Protein AF-0000000066754490 (afdb_homodimer)

Structure (mmCIF, N/CA/C/O backbone):
data_AF-0000000066754490-model_v1
#
loop_
_entity.id
_entity.type
_entity.pdbx_description
1 polymer 'Trafficking protein particle complex subunit 2'
#
loop_
_atom_site.group_PDB
_atom_site.id
_atom_site.type_symbol
_atom_site.label_atom_id
_atom_site.label_alt_id
_atom_site.label_comp_id
_atom_site.label_asym_id
_atom_site.label_entity_id
_atom_site.label_seq_id
_atom_site.pdbx_PDB_ins_code
_atom_site.Cartn_x
_atom_site.Cartn_y
_atom_site.Cartn_z
_atom_site.occupancy
_atom_site.B_iso_or_equiv
_atom_site.auth_seq_id
_atom_site.auth_comp_id
_atom_site.auth_asym_id
_atom_site.auth_atom_id
_atom_site.pdbx_PDB_model_num
ATOM 1 N N . MET A 1 1 ? -21.031 -17.109 -6.945 1 45.66 1 MET A N 1
ATOM 2 C CA . MET A 1 1 ? -20.422 -17.203 -5.625 1 45.66 1 MET A CA 1
ATOM 3 C C . MET A 1 1 ? -19.609 -15.953 -5.32 1 45.66 1 MET A C 1
ATOM 5 O O . MET A 1 1 ? -19.141 -15.266 -6.238 1 45.66 1 MET A O 1
ATOM 9 N N . ALA A 1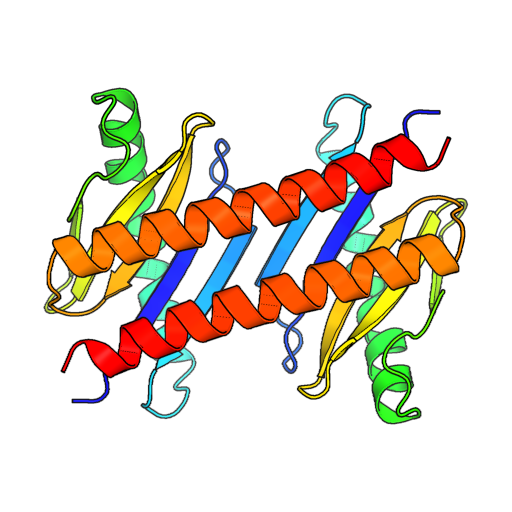 2 ? -19.734 -15.469 -4.242 1 55.75 2 ALA A N 1
ATOM 10 C CA . ALA A 1 2 ? -19.188 -14.156 -3.906 1 55.75 2 ALA A CA 1
ATOM 11 C C . ALA A 1 2 ? -17.672 -14.148 -4.055 1 55.75 2 ALA A C 1
ATOM 13 O O . ALA A 1 2 ? -16.969 -14.914 -3.385 1 55.75 2 ALA A O 1
ATOM 14 N N . SER A 1 3 ? -17.125 -13.695 -5.191 1 71.81 3 SER A N 1
ATOM 15 C CA . SER A 1 3 ? -15.711 -13.82 -5.512 1 71.81 3 SER A CA 1
ATOM 16 C C . SER A 1 3 ? -14.852 -12.961 -4.586 1 71.81 3 SER A C 1
ATOM 18 O O . SER A 1 3 ? -15.305 -11.922 -4.102 1 71.81 3 SER A O 1
ATOM 20 N N . THR A 1 4 ? -13.898 -13.586 -3.816 1 77.88 4 THR A N 1
ATOM 21 C CA . THR A 1 4 ? -12.992 -12.883 -2.922 1 77.88 4 THR A CA 1
ATOM 22 C C . THR A 1 4 ? -11.578 -12.844 -3.5 1 77.88 4 THR A C 1
ATOM 24 O O . THR A 1 4 ? -11.133 -13.812 -4.129 1 77.88 4 THR A O 1
ATOM 27 N N . ALA A 1 5 ? -10.984 -11.695 -3.393 1 89.38 5 ALA A N 1
ATOM 28 C CA . ALA A 1 5 ? -9.578 -11.562 -3.781 1 89.38 5 ALA A CA 1
ATOM 29 C C . ALA A 1 5 ? -8.789 -10.797 -2.723 1 89.38 5 ALA A C 1
ATOM 31 O O . ALA A 1 5 ? -9.281 -9.812 -2.162 1 89.38 5 ALA A O 1
ATOM 32 N N . CYS A 1 6 ? -7.688 -11.32 -2.361 1 93.62 6 CYS A N 1
ATOM 33 C CA . CYS A 1 6 ? -6.75 -10.688 -1.438 1 93.62 6 CYS A CA 1
ATOM 34 C C . CYS A 1 6 ? -5.41 -10.43 -2.117 1 93.62 6 CYS A C 1
ATOM 36 O O . CYS A 1 6 ? -4.812 -11.344 -2.693 1 93.62 6 CYS A O 1
ATOM 38 N N . PHE A 1 7 ? -5 -9.234 -2.064 1 96.12 7 PHE A N 1
ATOM 39 C CA . PHE A 1 7 ? -3.803 -8.797 -2.777 1 96.12 7 PHE A CA 1
ATOM 40 C C . PHE A 1 7 ? -2.783 -8.203 -1.812 1 96.12 7 PHE A C 1
ATOM 42 O O . PHE A 1 7 ? -3.131 -7.375 -0.97 1 96.12 7 PHE A O 1
ATOM 49 N N . VAL A 1 8 ? -1.507 -8.664 -1.93 1 96.88 8 VAL A N 1
ATOM 50 C CA . VAL A 1 8 ? -0.46 -8.133 -1.065 1 96.88 8 VAL A CA 1
ATOM 51 C C . VAL A 1 8 ? 0.795 -7.848 -1.888 1 96.88 8 VAL A C 1
ATOM 53 O O . VAL A 1 8 ? 1.115 -8.594 -2.82 1 96.88 8 VAL A O 1
ATOM 56 N N . ILE A 1 9 ? 1.45 -6.805 -1.594 1 97.81 9 ILE A N 1
ATOM 57 C CA . ILE A 1 9 ? 2.781 -6.535 -2.129 1 97.81 9 ILE A CA 1
ATOM 58 C C . ILE A 1 9 ? 3.826 -6.734 -1.033 1 97.81 9 ILE A C 1
ATOM 60 O O . ILE A 1 9 ? 3.707 -6.176 0.059 1 97.81 9 ILE A O 1
ATOM 64 N N . VAL A 1 10 ? 4.816 -7.473 -1.325 1 97 10 VAL A N 1
ATOM 65 C CA . VAL A 1 10 ? 5.879 -7.789 -0.375 1 97 10 VAL A CA 1
ATOM 66 C C . VAL A 1 10 ? 7.223 -7.32 -0.924 1 97 10 VAL A C 1
ATOM 68 O O . VAL A 1 10 ? 7.586 -7.648 -2.055 1 97 10 VAL A O 1
ATOM 71 N N . SER A 1 11 ? 7.918 -6.578 -0.116 1 95.06 11 SER A N 1
ATOM 72 C CA . SER A 1 11 ? 9.211 -6.043 -0.531 1 95.06 11 SER A CA 1
ATOM 73 C C . SER A 1 11 ? 10.258 -7.145 -0.631 1 95.06 11 SER A C 1
ATOM 75 O O . SER A 1 11 ? 10.008 -8.281 -0.232 1 95.06 11 SER A O 1
ATOM 77 N N . LYS A 1 12 ? 11.391 -6.766 -1.156 1 92.44 12 LYS A N 1
ATOM 78 C CA . LYS A 1 12 ? 12.5 -7.691 -1.348 1 92.44 12 LYS A CA 1
ATOM 79 C C . LYS A 1 12 ? 12.953 -8.289 -0.018 1 92.44 12 LYS A C 1
ATOM 81 O O . LYS A 1 12 ? 13.391 -9.445 0.033 1 92.44 12 LYS A O 1
ATOM 86 N N . ASN A 1 13 ? 12.703 -7.543 1.08 1 91 13 ASN A N 1
ATOM 87 C CA . ASN A 1 13 ? 13.133 -7.992 2.398 1 91 13 ASN A CA 1
ATOM 88 C C . ASN A 1 13 ? 12.008 -8.688 3.152 1 91 13 ASN A C 1
ATOM 90 O O . ASN A 1 13 ? 12.031 -8.766 4.383 1 91 13 ASN A O 1
ATOM 94 N N . ASP A 1 14 ? 10.992 -9.062 2.465 1 92.31 14 ASP A N 1
ATOM 95 C CA . ASP A 1 14 ? 9.883 -9.852 2.988 1 92.31 14 ASP A CA 1
ATOM 96 C C . ASP A 1 14 ? 9.023 -9.023 3.943 1 92.31 14 ASP A C 1
ATOM 98 O O . ASP A 1 14 ? 8.5 -9.547 4.93 1 92.31 14 ASP A O 1
ATOM 102 N N . ILE A 1 15 ? 8.945 -7.766 3.686 1 91.44 15 ILE A N 1
ATOM 103 C CA . ILE A 1 15 ? 8.086 -6.867 4.445 1 91.44 15 ILE A CA 1
ATOM 104 C C . ILE A 1 15 ? 6.848 -6.52 3.625 1 91.44 15 ILE A C 1
ATOM 106 O O . ILE A 1 15 ? 6.957 -5.98 2.521 1 91.44 15 ILE A O 1
ATOM 110 N N . PRO A 1 16 ? 5.75 -6.844 4.141 1 93.81 16 PRO A N 1
ATOM 111 C CA . PRO A 1 16 ? 4.547 -6.395 3.434 1 93.81 16 PRO A CA 1
ATOM 112 C C . PRO A 1 16 ? 4.43 -4.875 3.371 1 93.81 16 PRO A C 1
ATOM 114 O O . PRO A 1 16 ? 4.531 -4.199 4.402 1 93.81 16 PRO A O 1
ATOM 117 N N . ILE A 1 17 ? 4.152 -4.379 2.156 1 94.06 17 ILE A N 1
ATOM 118 C CA . ILE A 1 17 ? 4.125 -2.926 2.051 1 94.06 17 ILE A CA 1
ATOM 119 C C . ILE A 1 17 ? 2.744 -2.467 1.592 1 94.06 17 ILE A C 1
ATOM 121 O O . ILE A 1 17 ? 2.426 -1.276 1.652 1 94.06 17 ILE A O 1
ATOM 125 N N . TYR A 1 18 ? 1.92 -3.406 1.117 1 96.44 18 TYR A N 1
ATOM 126 C CA . TYR A 1 18 ? 0.561 -3.084 0.695 1 96.44 18 TYR A CA 1
ATOM 127 C C . TYR A 1 18 ? -0.362 -4.285 0.864 1 96.44 18 TYR A C 1
ATOM 129 O O . TYR A 1 18 ? 0.024 -5.418 0.569 1 96.44 18 TYR A O 1
ATOM 137 N N . GLU A 1 19 ? -1.579 -4.031 1.29 1 94.12 19 GLU A N 1
ATOM 138 C CA . GLU A 1 19 ? -2.602 -5.066 1.413 1 94.12 19 GLU A CA 1
ATOM 139 C C . GLU A 1 19 ? -3.98 -4.531 1.043 1 94.12 19 GLU A C 1
ATOM 141 O O . GLU A 1 19 ? -4.336 -3.41 1.419 1 94.12 19 GLU A O 1
ATOM 146 N N . ALA A 1 20 ? -4.656 -5.336 0.33 1 92.75 20 ALA A N 1
ATOM 147 C CA . ALA A 1 20 ? -6.023 -4.984 -0.046 1 92.75 20 ALA A CA 1
ATOM 148 C C . ALA A 1 20 ? -6.883 -6.234 -0.212 1 92.75 20 ALA A C 1
ATOM 150 O O . ALA A 1 20 ? -6.387 -7.289 -0.62 1 92.75 20 ALA A O 1
ATOM 151 N N . GLU A 1 21 ? -8.078 -6.055 0.11 1 88.69 21 GLU A N 1
ATOM 152 C CA . GLU A 1 21 ? -9.039 -7.145 -0.054 1 88.69 21 GLU A CA 1
ATOM 153 C C . GLU A 1 21 ? -10.344 -6.648 -0.663 1 88.69 21 GLU A C 1
ATOM 155 O O . GLU A 1 21 ? -10.812 -5.555 -0.331 1 88.69 21 GLU A O 1
ATOM 160 N N . VAL A 1 22 ? -10.734 -7.41 -1.615 1 82.69 22 VAL A N 1
ATOM 161 C CA . VAL A 1 22 ? -12.039 -7.129 -2.193 1 82.69 22 VAL A CA 1
ATOM 162 C C . VAL A 1 22 ? -12.93 -8.367 -2.09 1 82.69 22 VAL A C 1
ATOM 164 O O . VAL A 1 22 ? -12.438 -9.492 -2.143 1 82.69 22 VAL A O 1
ATOM 167 N N . GLY A 1 23 ? -14.156 -8.195 -1.713 1 74.31 23 GLY A N 1
ATOM 168 C CA . GLY A 1 23 ? -15.062 -9.328 -1.669 1 74.31 23 GLY A CA 1
ATOM 169 C C . GLY A 1 23 ? -16.469 -8.945 -1.242 1 74.31 23 GLY A C 1
ATOM 170 O O . GLY A 1 23 ? -16.688 -7.863 -0.691 1 74.31 23 GLY A O 1
ATOM 171 N N . SER A 1 24 ? -17.422 -9.602 -2.006 1 60.69 24 SER A N 1
ATOM 172 C CA . SER A 1 24 ? -18.859 -9.375 -1.842 1 60.69 24 SER A CA 1
ATOM 173 C C . SER A 1 24 ? -19.297 -9.695 -0.419 1 60.69 24 SER A C 1
ATOM 175 O O . SER A 1 24 ? -20.375 -9.273 0.007 1 60.69 24 SER A O 1
ATOM 177 N N . ALA A 1 25 ? -18.781 -10.828 0.089 1 55.69 25 ALA A N 1
ATOM 178 C CA . ALA A 1 25 ? -19.516 -11.219 1.29 1 55.69 25 ALA A CA 1
ATOM 179 C C . ALA A 1 25 ? -19.172 -10.312 2.467 1 55.69 25 ALA A C 1
ATOM 181 O O . ALA A 1 25 ? -18.094 -9.727 2.508 1 55.69 25 ALA A O 1
ATOM 182 N N . PRO A 1 26 ? -20.109 -9.969 3.225 1 55.31 26 PRO A N 1
ATOM 183 C CA . PRO A 1 26 ? -19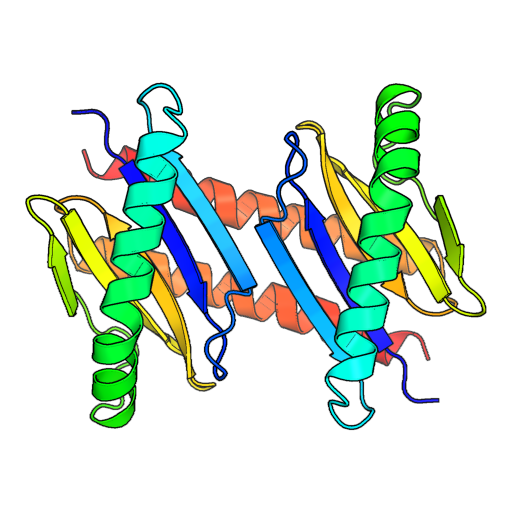.875 -9.25 4.48 1 55.31 26 PRO A CA 1
ATOM 184 C C . PRO A 1 26 ? -18.531 -9.578 5.121 1 55.31 26 PRO A C 1
ATOM 186 O O . PRO A 1 26 ? -18.141 -10.75 5.176 1 55.31 26 PRO A O 1
ATOM 189 N N . LYS A 1 27 ? -17.75 -8.586 5.156 1 56.03 27 LYS A N 1
ATOM 190 C CA . LYS A 1 27 ? -16.406 -8.523 5.723 1 56.03 27 LYS A CA 1
ATOM 191 C C . LYS A 1 27 ? -16.297 -9.398 6.969 1 56.03 27 LYS A C 1
ATOM 193 O O . LYS A 1 27 ? -16.672 -8.969 8.062 1 56.03 27 LYS A O 1
ATOM 198 N N . LYS A 1 28 ? -16.547 -10.672 6.957 1 59.22 28 LYS A N 1
ATOM 199 C CA . LYS A 1 28 ? -16.156 -11.328 8.203 1 59.22 28 LYS A CA 1
ATOM 200 C C . LYS A 1 28 ? -14.656 -11.25 8.43 1 59.22 28 LYS A C 1
ATOM 202 O O . LY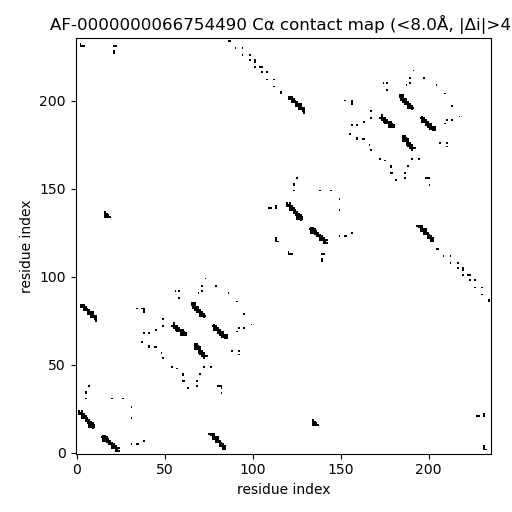S A 1 28 ? -13.875 -11.797 7.645 1 59.22 28 LYS A O 1
ATOM 207 N N . GLU A 1 29 ? -14.148 -10.328 9.117 1 66.12 29 GLU A N 1
ATOM 208 C CA . GLU A 1 29 ? -12.766 -10.133 9.555 1 66.12 29 GLU A CA 1
ATOM 209 C C . GLU A 1 29 ? -12.016 -11.453 9.633 1 66.12 29 GLU A C 1
ATOM 211 O O . GLU A 1 29 ? -10.844 -11.531 9.258 1 66.12 29 GLU A O 1
ATOM 216 N N . ASP A 1 30 ? -12.719 -12.484 9.891 1 77.19 30 ASP A N 1
ATOM 217 C CA . ASP A 1 30 ? -12.094 -13.797 10.039 1 77.19 30 ASP A CA 1
ATOM 218 C C . ASP A 1 30 ? -11.609 -14.328 8.695 1 77.19 30 ASP A C 1
ATOM 220 O O . ASP A 1 30 ? -10.516 -14.898 8.609 1 77.19 30 ASP A O 1
ATOM 224 N N . LEU A 1 31 ? -12.312 -14.008 7.609 1 81.31 31 LEU A N 1
ATOM 225 C CA . LEU A 1 31 ? -11.938 -14.5 6.293 1 81.31 31 LEU A CA 1
ATOM 226 C C . LEU A 1 31 ? -10.727 -13.75 5.75 1 81.31 31 LEU A C 1
ATOM 228 O O . LEU A 1 31 ? -9.844 -14.344 5.137 1 81.31 31 LEU A O 1
ATOM 232 N N . SER A 1 32 ? -10.703 -12.469 6.012 1 83.31 32 SER A N 1
ATOM 233 C CA . SER A 1 32 ? -9.562 -11.664 5.566 1 83.31 32 SER A CA 1
ATOM 234 C C . SER A 1 32 ? -8.273 -12.125 6.223 1 83.31 32 SER A C 1
ATOM 236 O O . SER A 1 32 ? -7.234 -12.234 5.562 1 83.31 32 SER A O 1
ATOM 238 N N . TYR A 1 33 ? -8.375 -12.383 7.418 1 87.62 33 TYR A N 1
ATOM 239 C CA . TYR A 1 33 ? -7.215 -12.883 8.148 1 87.62 33 TYR A CA 1
ATOM 240 C C . TYR A 1 33 ? -6.75 -14.227 7.586 1 87.62 33 TYR A C 1
ATOM 242 O O . TYR A 1 33 ? -5.555 -14.445 7.398 1 87.62 33 TYR A O 1
ATOM 250 N N . HIS A 1 34 ? -7.73 -15.039 7.316 1 91.5 34 HIS A N 1
ATOM 251 C CA . HIS A 1 34 ? -7.426 -16.344 6.738 1 91.5 34 HIS A CA 1
ATOM 252 C C . HIS A 1 34 ? -6.719 -16.203 5.395 1 91.5 34 HIS A C 1
ATOM 254 O O . HIS A 1 34 ? -5.715 -16.875 5.145 1 91.5 34 HIS A O 1
ATOM 260 N N . HIS A 1 35 ? -7.219 -15.305 4.602 1 92.44 35 HIS A N 1
ATOM 261 C CA . HIS A 1 35 ? -6.613 -15.062 3.295 1 92.44 35 HIS A CA 1
ATOM 262 C C . HIS A 1 35 ? -5.18 -14.57 3.436 1 92.44 35 HIS A C 1
ATOM 264 O O . HIS A 1 35 ? -4.285 -15.031 2.729 1 92.44 35 HIS A O 1
ATOM 270 N N . GLN A 1 36 ? -4.957 -13.727 4.344 1 90.88 36 GLN A N 1
ATOM 271 C CA . GLN A 1 36 ? -3.619 -13.211 4.613 1 90.88 36 GLN A CA 1
ATOM 272 C C . GLN A 1 36 ? -2.674 -14.32 5.055 1 90.88 36 GLN A C 1
ATOM 274 O O . GLN A 1 36 ? -1.525 -14.383 4.609 1 90.88 36 GLN A O 1
ATOM 279 N N . PHE A 1 37 ? -3.264 -15.156 5.859 1 93.81 37 PHE A N 1
ATOM 280 C CA . PHE A 1 37 ? -2.482 -16.297 6.336 1 93.81 37 PHE A CA 1
ATOM 281 C C . PHE A 1 37 ? -2.01 -17.156 5.168 1 93.81 37 PHE A C 1
ATOM 283 O O . PHE A 1 37 ? -0.84 -17.531 5.105 1 93.81 37 PHE A O 1
ATOM 290 N N . ILE A 1 38 ? -2.873 -17.438 4.246 1 94.81 38 ILE A N 1
ATOM 291 C CA . ILE A 1 38 ? -2.547 -18.25 3.08 1 94.81 38 ILE A CA 1
ATOM 292 C C . ILE A 1 38 ? -1.42 -17.594 2.289 1 94.81 38 ILE A C 1
ATOM 294 O O . ILE A 1 38 ? -0.44 -18.25 1.926 1 94.81 38 ILE A O 1
ATOM 298 N N . LEU A 1 39 ? -1.518 -16.375 2.037 1 96.38 39 LEU A N 1
ATOM 299 C CA . LEU A 1 39 ? -0.521 -15.648 1.26 1 96.38 39 LEU A CA 1
ATOM 300 C C . LEU A 1 39 ? 0.831 -15.656 1.966 1 96.38 39 LEU A C 1
ATOM 302 O O . LEU A 1 39 ? 1.866 -15.867 1.332 1 96.38 39 LEU A O 1
ATOM 306 N N . HIS A 1 40 ? 0.808 -15.469 3.258 1 94.12 40 HIS A N 1
ATOM 307 C CA . HIS A 1 40 ? 2.051 -15.461 4.02 1 94.12 40 HIS A CA 1
ATOM 308 C C . HIS A 1 40 ? 2.707 -16.844 4.023 1 94.12 40 HIS A C 1
ATOM 310 O O . HIS A 1 40 ? 3.934 -16.938 3.973 1 94.12 40 HIS A O 1
ATOM 316 N N . ALA A 1 41 ? 1.875 -17.828 4.062 1 95.19 41 ALA A N 1
ATOM 317 C CA . ALA A 1 41 ? 2.377 -19.188 4.059 1 95.19 41 ALA A CA 1
ATOM 318 C C . ALA A 1 41 ? 3.047 -19.531 2.73 1 95.19 41 ALA A C 1
ATOM 320 O O . ALA A 1 41 ? 3.953 -20.359 2.678 1 95.19 41 ALA A O 1
ATOM 321 N N . ALA A 1 42 ? 2.607 -18.875 1.674 1 96.19 42 ALA A N 1
ATOM 322 C CA . ALA A 1 42 ? 3.109 -19.156 0.331 1 96.19 42 ALA A CA 1
ATOM 323 C C . ALA A 1 42 ? 4.418 -18.422 0.07 1 96.19 42 ALA A C 1
ATOM 325 O O . ALA A 1 42 ? 5.105 -18.688 -0.917 1 96.19 42 ALA A O 1
ATOM 326 N N . LEU A 1 43 ? 4.777 -17.516 0.951 1 94.81 43 LEU A N 1
ATOM 327 C CA . LEU A 1 43 ? 5.898 -16.609 0.702 1 94.81 43 LEU A CA 1
ATOM 328 C C . LEU A 1 43 ? 7.195 -17.391 0.533 1 94.81 43 LEU A C 1
ATOM 330 O O . LEU A 1 43 ? 8.031 -17.047 -0.304 1 94.81 43 LEU A O 1
ATOM 334 N N . ASP A 1 44 ? 7.387 -18.438 1.319 1 93.06 44 ASP A N 1
ATOM 335 C CA . ASP A 1 44 ? 8.625 -19.203 1.233 1 93.06 44 ASP A CA 1
ATOM 336 C C . ASP A 1 44 ? 8.773 -19.844 -0.141 1 93.06 44 ASP A C 1
ATOM 338 O O . ASP A 1 44 ? 9.859 -19.844 -0.724 1 93.06 44 ASP A O 1
ATOM 342 N N . VAL A 1 45 ? 7.691 -20.453 -0.626 1 93.94 45 VAL A N 1
ATOM 343 C CA . VAL A 1 45 ? 7.684 -21.078 -1.943 1 93.94 45 VAL A CA 1
ATOM 344 C C . VAL A 1 45 ? 7.957 -20.016 -3.018 1 93.94 45 VAL A C 1
ATOM 346 O O . VAL A 1 45 ? 8.734 -20.266 -3.941 1 93.94 45 VAL A O 1
ATOM 349 N N . VAL A 1 46 ? 7.387 -18.891 -2.877 1 94.94 46 VAL A N 1
ATOM 350 C CA . VAL A 1 46 ? 7.527 -17.797 -3.838 1 94.94 46 VAL A CA 1
ATOM 351 C C . VAL A 1 46 ? 8.984 -17.344 -3.885 1 94.94 46 VAL A C 1
ATOM 353 O O . VAL A 1 46 ? 9.539 -17.109 -4.965 1 94.94 46 VAL A O 1
ATOM 356 N N . GLN A 1 47 ? 9.547 -17.172 -2.713 1 93.56 47 GLN A N 1
ATOM 357 C CA . GLN A 1 47 ? 10.938 -16.734 -2.627 1 93.56 47 GLN A CA 1
ATOM 358 C C . GLN A 1 47 ? 11.867 -17.703 -3.342 1 93.56 47 GLN A C 1
ATOM 360 O O . GLN A 1 47 ? 12.742 -17.281 -4.113 1 93.56 47 GLN A O 1
ATOM 365 N N . ASP A 1 48 ? 11.672 -18.984 -3.123 1 93.62 48 ASP A N 1
ATOM 366 C CA . ASP A 1 48 ? 12.484 -20 -3.77 1 93.62 48 ASP A CA 1
ATOM 367 C C . ASP A 1 48 ? 12.32 -19.953 -5.289 1 93.62 48 ASP A C 1
ATOM 369 O O . ASP A 1 48 ? 13.312 -20 -6.023 1 93.62 48 ASP A O 1
ATOM 373 N N . LEU A 1 49 ? 11.109 -19.844 -5.734 1 93.5 49 LEU A N 1
ATOM 374 C CA . LEU A 1 49 ? 10.82 -19.797 -7.164 1 93.5 49 LEU A CA 1
ATOM 375 C C . LEU A 1 49 ? 11.422 -18.547 -7.805 1 93.5 49 LEU A C 1
ATOM 377 O O . LEU A 1 49 ? 11.969 -18.625 -8.906 1 93.5 49 LEU A O 1
ATOM 381 N N . ALA A 1 50 ? 11.305 -17.438 -7.117 1 91.44 50 ALA A N 1
ATOM 382 C CA . ALA A 1 50 ? 11.773 -16.156 -7.645 1 91.44 50 ALA A CA 1
ATOM 383 C C . ALA A 1 50 ? 13.273 -16.203 -7.93 1 91.44 50 ALA A C 1
ATOM 385 O O . ALA A 1 50 ? 13.758 -15.5 -8.812 1 91.44 50 ALA A O 1
ATOM 386 N N . TRP A 1 51 ? 13.945 -17.031 -7.207 1 90.12 51 TRP A N 1
ATOM 387 C CA . TRP A 1 51 ? 15.398 -17.094 -7.371 1 90.12 51 TRP A CA 1
ATOM 388 C C . TRP A 1 51 ? 15.797 -18.125 -8.406 1 90.12 51 TRP A C 1
ATOM 390 O O . TRP A 1 51 ? 16.953 -18.172 -8.844 1 90.12 51 TRP A O 1
ATOM 400 N N . THR A 1 52 ? 14.891 -18.984 -8.781 1 91.5 52 THR A N 1
ATOM 401 C CA . THR A 1 52 ? 15.227 -20.094 -9.68 1 91.5 52 THR A CA 1
ATOM 402 C C . THR A 1 52 ? 14.828 -19.766 -11.109 1 91.5 52 THR A C 1
ATOM 404 O O . THR A 1 52 ? 15.195 -20.484 -12.047 1 91.5 52 THR A O 1
ATOM 407 N N . THR A 1 53 ? 13.992 -18.703 -11.297 1 91.12 53 THR A N 1
ATOM 408 C CA . THR A 1 53 ? 13.562 -18.328 -12.633 1 91.12 53 THR A CA 1
ATOM 409 C C . THR A 1 53 ? 13.633 -16.812 -12.82 1 91.12 53 THR A C 1
ATOM 411 O O . THR A 1 53 ? 13.523 -16.062 -11.844 1 91.12 53 THR A O 1
ATOM 414 N N . ASN A 1 54 ? 13.703 -16.406 -14.062 1 92.19 54 ASN A N 1
ATOM 415 C CA . ASN A 1 54 ? 13.695 -14.984 -14.383 1 92.19 54 ASN A CA 1
ATOM 416 C C . ASN A 1 54 ? 12.312 -14.516 -14.82 1 92.19 54 ASN A C 1
ATOM 418 O O . ASN A 1 54 ? 12.117 -13.328 -15.086 1 92.19 54 ASN A O 1
ATOM 422 N N . ALA A 1 55 ? 11.391 -15.422 -14.914 1 94.81 55 ALA A N 1
ATOM 423 C CA . ALA A 1 55 ? 10.031 -15.039 -15.273 1 94.81 55 ALA A CA 1
ATOM 424 C C . ALA A 1 55 ? 9.43 -14.102 -14.234 1 94.81 55 ALA A C 1
ATOM 426 O O . ALA A 1 55 ? 9.562 -14.336 -13.031 1 94.81 55 ALA A O 1
ATOM 427 N N . MET A 1 56 ? 8.805 -13.078 -14.703 1 96 56 MET A N 1
ATOM 428 C CA . MET A 1 56 ? 8.188 -12.133 -13.781 1 96 56 MET A CA 1
ATOM 429 C C . MET A 1 56 ? 6.844 -12.664 -13.281 1 96 56 MET A C 1
ATOM 431 O O . MET A 1 56 ? 6.48 -12.445 -12.125 1 96 56 MET A O 1
ATOM 435 N N . PHE A 1 57 ? 6.113 -13.227 -14.219 1 97.81 57 PHE A N 1
ATOM 436 C CA . PHE A 1 57 ? 4.836 -13.82 -13.852 1 97.81 57 PHE A CA 1
ATOM 437 C C . PHE A 1 57 ? 4.992 -15.305 -13.531 1 97.81 57 PHE A C 1
ATOM 439 O O . PHE A 1 57 ? 5.316 -16.094 -14.422 1 97.81 57 PHE A O 1
ATOM 446 N N . LEU A 1 58 ? 4.754 -15.781 -12.289 1 96.25 58 LEU A N 1
ATOM 447 C CA . LEU A 1 58 ? 5.004 -17.156 -11.836 1 96.25 58 LEU A CA 1
ATOM 448 C C . LEU A 1 58 ? 3.725 -17.984 -11.891 1 96.25 58 LEU A C 1
ATOM 450 O O . LEU A 1 58 ? 3.711 -19.125 -11.453 1 96.25 58 LEU A O 1
ATOM 454 N N . LYS A 1 59 ? 2.623 -17.328 -12.445 1 94.19 59 LYS A N 1
ATOM 455 C CA . LYS A 1 59 ? 1.338 -18.016 -12.516 1 94.19 59 LYS A CA 1
ATOM 456 C C . LYS A 1 59 ? 0.892 -18.484 -11.133 1 94.19 59 LYS A C 1
ATOM 458 O O . LYS A 1 59 ? 0.953 -17.734 -10.164 1 94.19 59 LYS A O 1
ATOM 463 N N . SER A 1 60 ? 0.345 -19.719 -10.969 1 94.5 60 SER A N 1
ATOM 464 C CA . SER A 1 60 ? -0.113 -20.297 -9.711 1 94.5 60 SER A CA 1
ATOM 465 C C . SER A 1 60 ? 1.031 -20.984 -8.969 1 94.5 60 SER A C 1
ATOM 467 O O . SER A 1 60 ? 1.645 -21.906 -9.484 1 94.5 60 SER A O 1
ATOM 469 N N . VAL A 1 61 ? 1.336 -20.531 -7.773 1 94.69 61 VAL A N 1
ATOM 470 C CA . VAL A 1 61 ? 2.49 -21.062 -7.047 1 94.69 61 VAL A CA 1
ATOM 471 C C . VAL A 1 61 ? 2.021 -21.969 -5.914 1 94.69 61 VAL A C 1
ATOM 473 O O . VAL A 1 61 ? 2.814 -22.719 -5.348 1 94.69 61 VAL A O 1
ATOM 476 N N . ASP A 1 62 ? 0.809 -21.766 -5.496 1 93.38 62 ASP A N 1
ATOM 477 C CA . ASP A 1 62 ? 0.204 -22.547 -4.426 1 93.38 62 ASP A CA 1
ATOM 478 C C . ASP A 1 62 ? -1.316 -22.578 -4.559 1 93.38 62 ASP A C 1
ATOM 480 O O . ASP A 1 62 ? -1.901 -21.75 -5.262 1 93.38 62 ASP A O 1
ATOM 484 N N . ARG A 1 63 ? -1.867 -23.625 -3.943 1 93.31 63 ARG A N 1
ATOM 485 C CA . ARG A 1 63 ? -3.316 -23.781 -3.955 1 93.31 63 ARG A CA 1
ATOM 486 C C . ARG A 1 63 ? -3.834 -24.188 -2.58 1 93.31 63 ARG A C 1
ATOM 488 O O . ARG A 1 63 ? -3.234 -25.031 -1.908 1 93.31 63 ARG A O 1
ATOM 495 N N . PHE A 1 64 ? -4.949 -23.516 -2.168 1 91.62 64 PHE A N 1
ATOM 496 C CA . PHE A 1 64 ? -5.641 -23.812 -0.918 1 91.62 64 PHE A CA 1
ATOM 497 C C . PHE A 1 64 ? -7.133 -24 -1.155 1 91.62 64 PHE A C 1
ATOM 499 O O . PHE A 1 64 ? -7.883 -23.016 -1.224 1 91.62 64 PHE A O 1
ATOM 506 N N . ASN A 1 65 ? -7.508 -25.266 -1.261 1 90.94 65 ASN A N 1
ATOM 507 C CA . ASN A 1 65 ? -8.891 -25.562 -1.632 1 90.94 65 ASN A CA 1
ATOM 508 C C . ASN A 1 65 ? -9.242 -24.969 -2.988 1 90.94 65 ASN A C 1
ATOM 510 O O . ASN A 1 65 ? -8.602 -25.266 -3.996 1 90.94 65 ASN A O 1
ATOM 514 N N . ASP A 1 66 ? -10.234 -24.016 -3.025 1 90.88 66 ASP A N 1
ATOM 515 C CA . ASP A 1 66 ? -10.672 -23.453 -4.301 1 90.88 66 ASP A CA 1
ATOM 516 C C . ASP A 1 66 ? -9.945 -22.141 -4.602 1 90.88 66 ASP A C 1
ATOM 518 O O . ASP A 1 66 ? -10.234 -21.484 -5.602 1 90.88 66 ASP A O 1
ATOM 522 N N . LEU A 1 67 ? -8.953 -21.891 -3.744 1 92.25 67 LEU A N 1
ATOM 523 C CA . LEU A 1 67 ? -8.25 -20.625 -3.932 1 92.25 67 LEU A CA 1
ATOM 524 C C . LEU A 1 67 ? -6.844 -20.859 -4.473 1 92.25 67 LEU A C 1
ATOM 526 O O . LEU A 1 67 ? -6.203 -21.859 -4.129 1 92.25 67 LEU A O 1
ATOM 530 N N . VAL A 1 68 ? -6.418 -19.953 -5.297 1 94.69 68 VAL A N 1
ATOM 531 C CA . VAL A 1 68 ? -5.117 -20.031 -5.953 1 94.69 68 VAL A CA 1
ATOM 532 C C . VAL A 1 68 ? -4.273 -18.812 -5.582 1 94.69 68 VAL A C 1
ATOM 534 O O . VAL A 1 68 ? -4.781 -17.688 -5.535 1 94.69 68 VAL A O 1
ATOM 537 N N . VAL A 1 69 ? -3.002 -19.078 -5.336 1 96.5 69 VAL A N 1
ATOM 538 C CA . VAL A 1 69 ? -2.051 -18 -5.125 1 96.5 69 VAL A CA 1
ATOM 539 C C . VAL A 1 69 ? -1.255 -17.75 -6.402 1 96.5 69 VAL A C 1
ATOM 541 O O . VAL A 1 69 ? -0.478 -18.609 -6.832 1 96.5 69 VAL A O 1
ATOM 544 N N . SER A 1 70 ? -1.46 -16.609 -7.016 1 96.75 70 SER A N 1
ATOM 545 C CA . SER A 1 70 ? -0.669 -16.188 -8.164 1 96.75 70 SER A CA 1
ATOM 546 C C . SER A 1 70 ? 0.332 -15.102 -7.777 1 96.75 70 SER A C 1
ATOM 548 O O . SER A 1 70 ? 0.069 -14.297 -6.879 1 96.75 70 SER A O 1
ATOM 550 N N . VAL A 1 71 ? 1.463 -15.062 -8.547 1 97.88 71 VAL A N 1
ATOM 551 C CA . VAL A 1 71 ? 2.525 -14.172 -8.094 1 97.88 71 VAL A CA 1
ATOM 552 C C . VAL A 1 71 ? 3.201 -13.516 -9.297 1 97.88 71 VAL A C 1
ATOM 554 O O . VAL A 1 71 ? 3.404 -14.164 -10.328 1 97.88 71 VAL A O 1
ATOM 557 N N . TYR A 1 72 ? 3.52 -12.305 -9.172 1 98.19 72 TYR A N 1
ATOM 558 C CA . TYR A 1 72 ? 4.324 -11.5 -10.078 1 98.19 72 TYR A CA 1
ATOM 559 C C . TYR A 1 72 ? 5.539 -10.922 -9.367 1 98.19 72 TYR A C 1
ATOM 561 O O . TYR A 1 72 ? 5.406 -10.297 -8.312 1 98.19 72 TYR A O 1
ATOM 569 N N . VAL A 1 73 ? 6.715 -11.148 -9.922 1 97.62 73 VAL A N 1
ATOM 570 C CA . VAL A 1 73 ? 7.957 -10.688 -9.305 1 97.62 73 VAL A CA 1
ATOM 571 C C . VAL A 1 73 ? 8.586 -9.594 -10.164 1 97.62 73 VAL A C 1
ATOM 573 O O . VAL A 1 73 ? 8.773 -9.766 -11.367 1 97.62 73 VAL A O 1
ATOM 576 N N . THR A 1 74 ? 8.891 -8.531 -9.539 1 97 74 THR A N 1
ATOM 577 C CA . THR A 1 74 ? 9.508 -7.438 -10.273 1 97 74 THR A CA 1
ATOM 578 C C . THR A 1 74 ? 11.016 -7.637 -10.383 1 97 74 THR A C 1
ATOM 580 O O . THR A 1 74 ? 11.578 -8.523 -9.742 1 97 74 THR A O 1
ATOM 583 N N . ALA A 1 75 ? 11.648 -6.793 -11.109 1 93.94 75 ALA A N 1
ATOM 584 C CA . ALA A 1 75 ? 13.102 -6.84 -11.266 1 93.94 75 ALA A CA 1
ATOM 585 C C . ALA A 1 75 ? 13.805 -6.574 -9.945 1 93.94 75 ALA A C 1
ATOM 587 O O . ALA A 1 75 ? 14.898 -7.098 -9.695 1 93.94 75 ALA A O 1
ATOM 588 N N . GLY A 1 76 ? 13.172 -5.789 -9.055 1 93.56 76 GLY A N 1
ATOM 589 C CA . GLY A 1 76 ? 13.75 -5.473 -7.754 1 93.56 76 GLY A CA 1
ATOM 590 C C . GLY A 1 76 ? 13.406 -6.5 -6.688 1 93.56 76 GLY A C 1
ATOM 591 O O . GLY A 1 76 ? 13.641 -6.27 -5.5 1 93.56 76 GLY A O 1
ATOM 592 N N . HIS A 1 77 ? 12.727 -7.543 -7.113 1 94.19 77 HIS A N 1
ATOM 593 C CA . HIS A 1 77 ? 12.398 -8.688 -6.273 1 94.19 77 HIS A CA 1
ATOM 594 C C . HIS A 1 77 ? 11.266 -8.367 -5.312 1 94.19 77 HIS A C 1
ATOM 596 O O . HIS A 1 77 ? 11.141 -8.992 -4.258 1 94.19 77 HIS A O 1
ATOM 602 N N . THR A 1 78 ? 10.578 -7.355 -5.668 1 96.88 78 THR A N 1
ATOM 603 C CA . THR A 1 78 ? 9.289 -7.16 -5.016 1 96.88 78 THR A CA 1
ATOM 604 C C . THR A 1 78 ? 8.266 -8.164 -5.531 1 96.88 78 THR A C 1
ATOM 606 O O . THR A 1 78 ? 8.203 -8.438 -6.73 1 96.88 78 THR A O 1
ATOM 609 N N . ARG A 1 79 ? 7.43 -8.68 -4.664 1 97.62 79 ARG A N 1
ATOM 610 C CA . ARG A 1 79 ? 6.461 -9.703 -5.047 1 97.62 79 ARG A CA 1
ATOM 611 C C . ARG A 1 79 ? 5.035 -9.188 -4.914 1 97.62 79 ARG A C 1
ATOM 613 O O . ARG A 1 79 ? 4.648 -8.688 -3.855 1 97.62 79 ARG A O 1
ATOM 620 N N . PHE A 1 80 ? 4.309 -9.273 -5.984 1 98.25 80 PHE A N 1
ATOM 621 C CA . PHE A 1 80 ? 2.859 -9.094 -5.977 1 98.25 80 PHE A CA 1
ATOM 622 C C . PHE A 1 80 ? 2.154 -10.438 -5.836 1 98.25 80 PHE A C 1
ATOM 624 O O . PHE A 1 80 ? 2.34 -11.336 -6.66 1 98.25 80 PHE A O 1
ATOM 631 N N . MET A 1 81 ? 1.36 -10.602 -4.777 1 97.69 81 MET A N 1
ATOM 632 C CA . MET A 1 81 ? 0.691 -11.875 -4.516 1 97.69 81 MET A CA 1
ATOM 633 C C . MET A 1 81 ? -0.823 -11.695 -4.5 1 97.69 81 MET A C 1
ATOM 635 O O . MET A 1 81 ? -1.343 -10.828 -3.799 1 97.69 81 MET A O 1
ATOM 639 N N . LEU A 1 82 ? -1.499 -12.562 -5.223 1 96.31 82 LEU A N 1
ATOM 640 C CA . LEU A 1 82 ? -2.951 -12.484 -5.336 1 96.31 82 LEU A CA 1
ATOM 641 C C . LEU A 1 82 ? -3.596 -13.828 -5.008 1 96.31 82 LEU A C 1
ATOM 643 O O . LEU A 1 82 ? -3.271 -14.844 -5.629 1 96.31 82 LEU A O 1
ATOM 647 N N . LEU A 1 83 ? -4.398 -13.836 -3.982 1 95.25 83 LEU A N 1
ATOM 648 C CA . LEU A 1 83 ? -5.262 -14.969 -3.688 1 95.25 83 LEU A CA 1
ATOM 649 C C . LEU A 1 83 ? -6.621 -14.805 -4.359 1 95.25 83 LEU A C 1
ATOM 651 O O . LEU A 1 83 ? -7.305 -13.797 -4.148 1 95.25 83 LEU A O 1
ATOM 655 N N . HIS A 1 84 ? -6.953 -15.711 -5.113 1 92.56 84 HIS A N 1
ATOM 656 C CA . HIS A 1 84 ? -8.172 -15.578 -5.902 1 92.56 84 HIS A CA 1
ATOM 657 C C . HIS A 1 84 ? -8.773 -16.938 -6.219 1 92.56 84 HIS A C 1
ATOM 659 O O . HIS A 1 84 ? -8.133 -17.969 -6.027 1 92.56 84 HIS A O 1
ATOM 665 N N . ASP A 1 85 ? -9.969 -16.875 -6.629 1 90.25 85 ASP A N 1
ATOM 666 C CA . ASP A 1 85 ? -10.609 -18.078 -7.156 1 90.25 85 ASP A CA 1
ATOM 667 C C . ASP A 1 85 ? -10.18 -18.344 -8.594 1 90.25 85 ASP A C 1
ATOM 669 O O . ASP A 1 85 ? -9.281 -17.672 -9.117 1 90.25 85 ASP A O 1
ATOM 673 N N . SER A 1 86 ? -10.711 -19.359 -9.203 1 80.88 86 SER A N 1
ATOM 674 C CA . SER A 1 86 ? -10.305 -19.75 -10.555 1 80.88 86 SER A CA 1
ATOM 675 C C . SER A 1 86 ? -10.562 -18.625 -11.555 1 80.88 86 SER A C 1
ATOM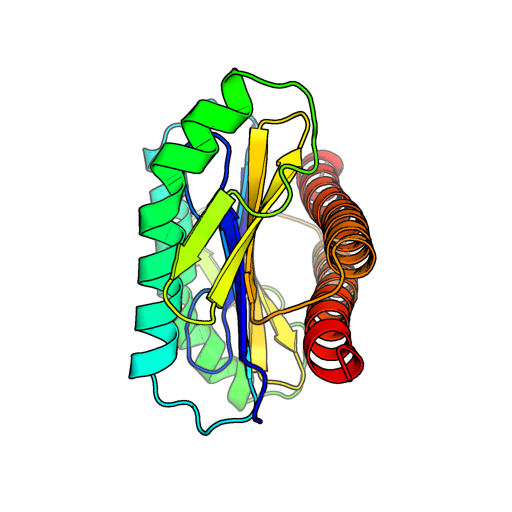 677 O O . SER A 1 86 ? -11.672 -18.094 -11.617 1 80.88 86 SER A O 1
ATOM 679 N N . ARG A 1 87 ? -9.43 -18.25 -12.164 1 83.56 87 ARG A N 1
ATOM 680 C CA . ARG A 1 87 ? -9.469 -17.188 -13.164 1 83.56 87 ARG A CA 1
ATOM 681 C C . ARG A 1 87 ? -8.508 -17.484 -14.312 1 83.56 87 ARG A C 1
ATOM 683 O O . ARG A 1 87 ? -7.641 -18.344 -14.195 1 83.56 87 ARG A O 1
ATOM 690 N N . SER A 1 88 ? -8.891 -16.75 -15.375 1 88.56 88 SER A N 1
ATOM 691 C CA . SER A 1 88 ? -7.996 -16.875 -16.516 1 88.56 88 SER A CA 1
ATOM 692 C C . SER A 1 88 ? -6.59 -16.391 -16.188 1 88.56 88 SER A C 1
ATOM 694 O O . SER A 1 88 ? -6.422 -15.328 -15.594 1 88.56 88 SER A O 1
ATOM 696 N N . GLU A 1 89 ? -5.66 -17.172 -16.594 1 92.25 89 GLU A N 1
ATOM 697 C CA . GLU A 1 89 ? -4.262 -16.828 -16.359 1 92.25 89 GLU A CA 1
ATOM 698 C C . GLU A 1 89 ? -3.895 -15.508 -17.047 1 92.25 89 GLU A C 1
ATOM 700 O O . GLU A 1 89 ? -3.16 -14.695 -16.484 1 92.25 89 GLU A O 1
ATOM 705 N N . ASP A 1 90 ? -4.43 -15.305 -18.25 1 93.81 90 ASP A N 1
ATOM 706 C CA . ASP A 1 90 ? -4.137 -14.086 -19 1 93.81 90 ASP A CA 1
ATOM 707 C C . ASP A 1 90 ? -4.672 -12.852 -18.266 1 93.81 90 ASP A C 1
ATOM 709 O O . ASP A 1 90 ? -4.027 -11.805 -18.266 1 93.81 90 ASP A O 1
ATOM 713 N N . GLY A 1 91 ? -5.812 -13.008 -17.719 1 92.06 91 GLY A N 1
ATOM 714 C CA . GLY A 1 91 ? -6.391 -11.914 -16.953 1 92.06 91 GLY A CA 1
ATOM 715 C C . GLY A 1 91 ? -5.578 -11.555 -15.719 1 92.06 91 GLY A C 1
ATOM 716 O O . GLY A 1 91 ? -5.352 -10.375 -15.445 1 92.06 91 GLY A O 1
ATOM 717 N N . ILE A 1 92 ? -5.102 -12.555 -15.062 1 93.62 92 ILE A N 1
ATOM 718 C CA . ILE A 1 92 ? -4.312 -12.352 -13.852 1 93.62 92 ILE A CA 1
ATOM 719 C C . ILE A 1 92 ? -2.982 -11.688 -14.211 1 93.62 92 ILE A C 1
ATOM 721 O O . ILE A 1 92 ? -2.535 -10.766 -13.523 1 93.62 92 ILE A O 1
ATOM 725 N N . LYS A 1 93 ? -2.465 -12.211 -15.281 1 95.25 93 LYS A N 1
ATOM 726 C CA . LYS A 1 93 ? -1.206 -11.633 -15.742 1 95.25 93 LYS A CA 1
ATOM 727 C C . LYS A 1 93 ? -1.368 -10.148 -16.062 1 95.25 93 LYS A C 1
ATOM 729 O O . LYS A 1 93 ? -0.55 -9.328 -15.648 1 95.25 93 LYS A O 1
ATOM 734 N N . SER A 1 94 ? -2.41 -9.836 -16.766 1 95.19 94 SER A N 1
ATOM 735 C CA . SER A 1 94 ? -2.682 -8.445 -17.125 1 95.19 94 SER A CA 1
ATOM 736 C C . SER A 1 94 ? -2.896 -7.59 -15.883 1 95.19 94 SER A C 1
ATOM 738 O O . SER A 1 94 ? -2.406 -6.465 -15.805 1 95.19 94 SER A O 1
ATOM 740 N N . PHE A 1 95 ? -3.574 -8.156 -14.977 1 94.94 95 PHE A N 1
ATOM 741 C CA . PHE A 1 95 ? -3.793 -7.48 -13.711 1 94.94 95 PHE A CA 1
ATOM 742 C C . PHE A 1 95 ? -2.467 -7.125 -13.047 1 94.94 95 PHE A C 1
ATOM 744 O O . PHE A 1 95 ? -2.244 -5.973 -12.672 1 94.94 95 PHE A O 1
ATOM 751 N N . PHE A 1 96 ? -1.617 -8.031 -12.977 1 97.25 96 PHE A N 1
ATOM 752 C CA . PHE A 1 96 ? -0.325 -7.824 -12.336 1 97.25 96 PHE A CA 1
ATOM 753 C C . PHE A 1 96 ? 0.484 -6.766 -13.078 1 97.25 96 PHE A C 1
ATOM 755 O O . PHE A 1 96 ? 1.152 -5.938 -12.453 1 97.25 96 PHE A O 1
ATOM 762 N N . GLN A 1 97 ? 0.433 -6.848 -14.328 1 97.62 97 GLN A N 1
ATOM 763 C CA . GLN A 1 97 ? 1.201 -5.902 -15.133 1 97.62 97 GLN A CA 1
ATOM 764 C C . GLN A 1 97 ? 0.705 -4.473 -14.914 1 97.62 97 GLN A C 1
ATOM 766 O O . GLN A 1 97 ? 1.506 -3.545 -14.789 1 97.62 97 GLN A O 1
ATOM 771 N N . GLU A 1 98 ? -0.564 -4.344 -14.859 1 96.94 98 GLU A N 1
ATOM 772 C CA . GLU A 1 98 ? -1.138 -3.025 -14.617 1 96.94 98 GLU A CA 1
ATOM 773 C C . GLU A 1 98 ? -0.809 -2.529 -13.211 1 96.94 98 GLU A C 1
ATOM 775 O O . GLU A 1 98 ? -0.43 -1.37 -13.031 1 96.94 98 GLU A O 1
ATOM 780 N N . VAL A 1 99 ? -0.916 -3.385 -12.234 1 96.81 99 VAL A N 1
ATOM 781 C CA . VAL A 1 99 ? -0.583 -3.031 -10.859 1 96.81 99 VAL A CA 1
ATOM 782 C C . VAL A 1 99 ? 0.893 -2.65 -10.766 1 96.81 99 VAL A C 1
ATOM 784 O O . VAL A 1 99 ? 1.253 -1.7 -10.062 1 96.81 99 VAL A O 1
ATOM 787 N N . HIS A 1 100 ? 1.684 -3.396 -11.469 1 97.75 100 HIS A N 1
ATOM 788 C CA . HIS A 1 100 ? 3.117 -3.125 -11.484 1 97.75 100 HIS A CA 1
ATOM 789 C C . HIS A 1 100 ? 3.404 -1.722 -12.008 1 97.75 100 HIS A C 1
ATOM 791 O O . HIS A 1 100 ? 4.219 -0.995 -11.43 1 97.75 100 HIS A O 1
ATOM 797 N N . GLU A 1 101 ? 2.736 -1.346 -13.008 1 97.69 101 GLU A N 1
ATOM 798 C CA . GLU A 1 101 ? 2.906 -0.006 -13.562 1 97.69 101 GLU A CA 1
ATOM 799 C C . GLU A 1 101 ? 2.535 1.064 -12.539 1 97.69 101 GLU A C 1
ATOM 801 O O . GLU A 1 101 ? 3.266 2.041 -12.367 1 97.69 101 GLU A O 1
ATOM 806 N N . LEU A 1 102 ? 1.45 0.909 -11.906 1 96.62 102 LEU A N 1
ATOM 807 C CA . LEU A 1 102 ? 0.987 1.87 -10.906 1 96.62 102 LEU A CA 1
ATOM 808 C C . LEU A 1 102 ? 1.931 1.911 -9.711 1 96.62 102 LEU A C 1
ATOM 810 O O . LEU A 1 102 ? 2.203 2.982 -9.164 1 96.62 102 LEU A O 1
ATOM 814 N N . TYR A 1 103 ? 2.379 0.768 -9.344 1 95.62 103 TYR A N 1
ATOM 815 C CA . TYR A 1 103 ? 3.324 0.656 -8.242 1 95.62 103 TYR A CA 1
ATOM 816 C C . TYR A 1 103 ? 4.59 1.457 -8.523 1 95.62 103 TYR A C 1
ATOM 818 O O . TYR A 1 103 ? 5.07 2.193 -7.664 1 95.62 103 TYR A O 1
ATOM 826 N N . ILE A 1 104 ? 5.113 1.347 -9.68 1 95.94 104 ILE A N 1
ATOM 827 C CA . ILE A 1 104 ? 6.312 2.072 -10.086 1 95.94 104 ILE A CA 1
ATOM 828 C C . ILE A 1 104 ? 6.047 3.576 -10.031 1 95.94 104 ILE A C 1
ATOM 830 O O . ILE A 1 104 ? 6.895 4.348 -9.578 1 95.94 104 ILE A O 1
ATOM 834 N N . LYS A 1 105 ? 4.938 3.908 -10.461 1 95.44 105 LYS A N 1
ATOM 835 C CA . LYS A 1 105 ? 4.594 5.328 -10.484 1 95.44 105 LYS A CA 1
ATOM 836 C C . LYS A 1 105 ? 4.539 5.902 -9.07 1 95.44 105 LYS A C 1
ATOM 838 O O . LYS A 1 105 ? 5.02 7.016 -8.828 1 95.44 105 LYS A O 1
ATOM 843 N N . VAL A 1 106 ? 3.953 5.188 -8.188 1 93.12 106 VAL A N 1
ATOM 844 C CA . VAL A 1 106 ? 3.879 5.641 -6.805 1 93.12 106 VAL A CA 1
ATOM 845 C C . VAL A 1 106 ? 5.285 5.801 -6.238 1 93.12 106 VAL A C 1
ATOM 847 O O . VAL A 1 106 ? 5.602 6.82 -5.617 1 93.12 106 VAL A O 1
ATOM 850 N N . ARG A 1 107 ? 6.098 4.848 -6.457 1 91.81 107 ARG A N 1
ATOM 851 C CA . ARG A 1 107 ? 7.465 4.879 -5.949 1 91.81 107 ARG A CA 1
ATOM 852 C C . ARG A 1 107 ? 8.242 6.051 -6.547 1 91.81 107 ARG A C 1
ATOM 854 O O . ARG A 1 107 ? 8.984 6.73 -5.84 1 91.81 107 ARG A O 1
ATOM 861 N N . GLN A 1 108 ? 8.047 6.242 -7.781 1 91.75 108 GLN A N 1
ATOM 862 C CA . GLN A 1 108 ? 8.703 7.355 -8.453 1 91.75 108 GLN A CA 1
ATOM 863 C C . GLN A 1 108 ? 8.25 8.695 -7.875 1 91.75 108 GLN A C 1
ATOM 865 O O . GLN A 1 108 ? 9.062 9.594 -7.676 1 91.75 108 GLN A O 1
ATOM 870 N N . LEU A 1 109 ? 6.973 8.781 -7.672 1 91.5 109 LEU A N 1
ATOM 871 C CA . LEU A 1 109 ? 6.426 10 -7.094 1 91.5 109 LEU A CA 1
ATOM 872 C C . LEU A 1 109 ? 7.047 10.281 -5.73 1 91.5 109 LEU A C 1
ATOM 874 O O . LEU A 1 109 ? 7.465 11.414 -5.453 1 91.5 109 LEU A O 1
ATOM 878 N N . LEU A 1 110 ? 7.145 9.312 -4.938 1 88.94 110 LEU A N 1
ATOM 879 C CA . LEU A 1 110 ? 7.711 9.469 -3.6 1 88.94 110 LEU A CA 1
ATOM 880 C C . LEU A 1 110 ? 9.18 9.867 -3.676 1 88.94 110 LEU A C 1
ATOM 882 O O . LEU A 1 110 ? 9.633 10.734 -2.92 1 88.94 110 LEU A O 1
ATOM 886 N N . LEU A 1 111 ? 9.844 9.328 -4.629 1 87.44 111 LEU A N 1
ATOM 887 C CA . LEU A 1 111 ? 11.266 9.617 -4.809 1 87.44 111 LEU A CA 1
ATOM 888 C C . LEU A 1 111 ? 11.469 11.047 -5.285 1 87.44 111 LEU A C 1
ATOM 890 O O . LEU A 1 111 ? 12.344 11.758 -4.781 1 87.44 111 LEU A O 1
ATOM 894 N N . ILE A 1 112 ? 10.75 11.453 -6.234 1 85 112 ILE A N 1
ATOM 895 C CA . ILE A 1 112 ? 10.852 12.789 -6.805 1 85 112 ILE A CA 1
ATOM 896 C C . ILE A 1 112 ? 10.539 13.828 -5.734 1 85 112 ILE A C 1
ATOM 898 O O . ILE A 1 112 ? 11.258 14.82 -5.59 1 85 112 ILE A O 1
ATOM 902 N N . TYR A 1 113 ? 9.555 13.531 -5.066 1 82.75 113 TYR A N 1
ATOM 903 C CA . TYR A 1 113 ? 9.156 14.469 -4.023 1 82.75 113 TYR A CA 1
ATOM 904 C C . TYR A 1 113 ? 10.242 14.594 -2.957 1 82.75 113 TYR A C 1
ATOM 906 O O . TYR A 1 113 ? 10.477 15.68 -2.424 1 82.75 113 TYR A O 1
ATOM 914 N N . ASN A 1 114 ? 10.797 13.461 -2.658 1 80.19 114 ASN A N 1
ATOM 915 C CA . ASN A 1 114 ? 11.844 13.492 -1.646 1 80.19 114 ASN A CA 1
ATOM 916 C C . ASN A 1 114 ? 13.094 14.211 -2.154 1 80.19 114 ASN A C 1
ATOM 918 O O . ASN A 1 114 ? 13.828 14.82 -1.374 1 80.19 114 ASN A O 1
ATOM 922 N N . GLN A 1 115 ? 13.43 14.133 -3.428 1 71.81 115 GLN A N 1
ATOM 923 C CA . GLN A 1 115 ? 14.602 14.766 -4.016 1 71.81 115 GLN A CA 1
ATOM 924 C C . GLN A 1 115 ? 14.328 16.234 -4.355 1 71.81 115 GLN A C 1
ATOM 926 O O . GLN A 1 115 ? 15.234 17.062 -4.289 1 71.81 115 GLN A O 1
ATOM 931 N N . GLU A 1 116 ? 13.289 16.5 -5.117 1 60.78 116 GLU A N 1
ATOM 932 C CA . GLU A 1 116 ? 13 17.844 -5.609 1 60.78 116 GLU A CA 1
ATOM 933 C C . GLU A 1 116 ? 12.789 18.812 -4.461 1 60.78 116 GLU A C 1
ATOM 935 O O . GLU A 1 116 ? 12.664 20.016 -4.68 1 60.78 116 GLU A O 1
ATOM 940 N N . THR A 1 117 ? 12.406 18.453 -3.32 1 47.53 117 THR A N 1
ATOM 941 C CA . THR A 1 117 ? 12.328 19.562 -2.367 1 47.53 117 THR A CA 1
ATOM 942 C C . THR A 1 117 ? 13.664 20.281 -2.277 1 47.53 117 THR A C 1
ATOM 944 O O . THR A 1 117 ? 13.875 21.109 -1.382 1 47.53 117 THR A O 1
ATOM 947 N N . PHE A 1 118 ? 14.781 20.188 -3.094 1 36.03 118 PHE A N 1
ATOM 948 C CA . PHE A 1 118 ? 15.727 21.297 -3.139 1 36.03 118 PHE A CA 1
ATOM 949 C C . PHE A 1 118 ? 15.18 22.438 -3.992 1 36.03 118 PHE A C 1
ATOM 951 O O . PHE A 1 118 ? 14.516 22.203 -5 1 36.03 118 PHE A O 1
ATOM 958 N N . MET B 1 1 ? 21.109 17.984 3.393 1 46.09 1 MET B N 1
ATOM 959 C CA . MET B 1 1 ? 20.859 17 4.438 1 46.09 1 MET B CA 1
ATOM 960 C C . MET B 1 1 ? 19.984 15.867 3.912 1 46.09 1 MET B C 1
ATOM 962 O O . MET B 1 1 ? 19.234 16.047 2.949 1 46.09 1 MET B O 1
ATOM 966 N N . ALA B 1 2 ? 20.297 14.742 4.219 1 56.12 2 ALA B N 1
ATOM 967 C CA . ALA B 1 2 ? 19.672 13.562 3.611 1 56.12 2 ALA B CA 1
ATOM 968 C C . ALA B 1 2 ? 18.172 13.523 3.895 1 56.12 2 ALA B C 1
ATOM 970 O O . ALA B 1 2 ? 17.75 13.492 5.055 1 56.12 2 ALA B O 1
ATOM 971 N N . SER B 1 3 ? 17.328 14.031 2.996 1 72.06 3 SER B N 1
ATOM 972 C CA . SER B 1 3 ? 15.891 14.219 3.246 1 72.06 3 SER B CA 1
ATOM 973 C C . SER B 1 3 ? 15.18 12.875 3.367 1 72.06 3 SER B C 1
ATOM 975 O O . SER B 1 3 ? 15.602 11.883 2.764 1 72.06 3 SER B O 1
ATOM 977 N N . THR B 1 4 ? 14.492 12.617 4.523 1 78.06 4 THR B N 1
ATOM 978 C CA . THR B 1 4 ? 13.734 11.398 4.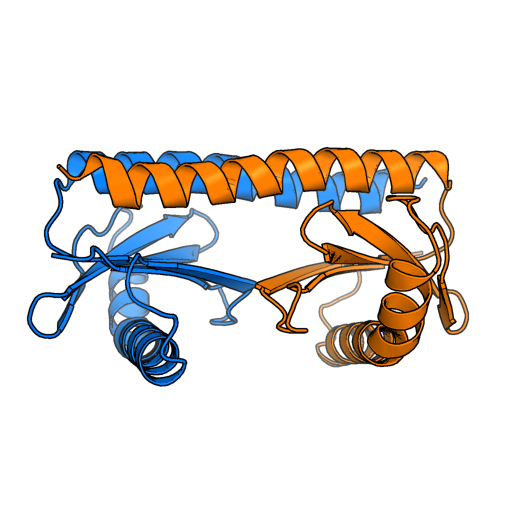75 1 78.06 4 THR B CA 1
ATOM 979 C C . THR B 1 4 ? 12.234 11.672 4.672 1 78.06 4 THR B C 1
ATOM 981 O O . THR B 1 4 ? 11.766 12.734 5.082 1 78.06 4 THR B O 1
ATOM 984 N N . ALA B 1 5 ? 11.547 10.773 4.016 1 89.5 5 ALA B N 1
ATOM 985 C CA . ALA B 1 5 ? 10.086 10.844 3.973 1 89.5 5 ALA B CA 1
ATOM 986 C C . ALA B 1 5 ? 9.469 9.469 4.23 1 89.5 5 ALA B C 1
ATOM 988 O O . ALA B 1 5 ? 9.969 8.453 3.734 1 89.5 5 ALA B O 1
ATOM 989 N N . CYS B 1 6 ? 8.523 9.422 5.082 1 93.62 6 CYS B N 1
ATOM 990 C CA . CYS B 1 6 ? 7.746 8.227 5.383 1 93.62 6 CYS B CA 1
ATOM 991 C C . CYS B 1 6 ? 6.273 8.438 5.051 1 93.62 6 CYS B C 1
ATOM 993 O O . CYS B 1 6 ? 5.66 9.406 5.5 1 93.62 6 CYS B O 1
ATOM 995 N N . PHE B 1 7 ? 5.77 7.578 4.266 1 96.12 7 PHE B N 1
ATOM 996 C CA . PHE B 1 7 ? 4.414 7.711 3.752 1 96.12 7 PHE B CA 1
ATOM 997 C C . PHE B 1 7 ? 3.57 6.5 4.129 1 96.12 7 PHE B C 1
ATOM 999 O O . PHE B 1 7 ? 4.004 5.359 3.953 1 96.12 7 PHE B O 1
ATOM 1006 N N . VAL B 1 8 ? 2.35 6.766 4.684 1 96.94 8 VAL B N 1
ATOM 1007 C CA . VAL B 1 8 ? 1.466 5.664 5.055 1 96.94 8 VAL B CA 1
ATOM 1008 C C . VAL B 1 8 ? 0.042 5.969 4.594 1 96.94 8 VAL B C 1
ATOM 1010 O O . VAL B 1 8 ? -0.397 7.121 4.633 1 96.94 8 VAL B O 1
ATOM 1013 N N . ILE B 1 9 ? -0.637 4.996 4.137 1 97.81 9 ILE B N 1
ATOM 1014 C CA . ILE B 1 9 ? -2.07 5.086 3.885 1 97.81 9 ILE B CA 1
ATOM 1015 C C . ILE B 1 9 ? -2.832 4.289 4.941 1 97.81 9 ILE B C 1
ATOM 1017 O O . ILE B 1 9 ? -2.535 3.117 5.176 1 97.81 9 ILE B O 1
ATOM 1021 N N . VAL B 1 10 ? -3.783 4.895 5.523 1 97 10 VAL B N 1
ATOM 1022 C CA . VAL B 1 10 ? -4.582 4.285 6.582 1 97 10 VAL B CA 1
ATOM 1023 C C . VAL B 1 10 ? -6.051 4.254 6.168 1 97 10 VAL B C 1
ATOM 1025 O O . VAL B 1 10 ? -6.613 5.285 5.789 1 97 10 VAL B O 1
ATOM 1028 N N . SER B 1 11 ? -6.637 3.102 6.277 1 95.12 11 SER B N 1
ATOM 1029 C CA . SER B 1 11 ? -8.031 2.934 5.887 1 95.12 11 SER B CA 1
ATOM 1030 C C . SER B 1 11 ? -8.969 3.627 6.871 1 95.12 11 SER B C 1
ATOM 1032 O O . SER B 1 11 ? -8.531 4.102 7.926 1 95.12 11 SER B O 1
ATOM 1034 N N . LYS B 1 12 ? -10.211 3.658 6.492 1 92.56 12 LYS B N 1
ATOM 1035 C CA . LYS B 1 12 ? -11.242 4.293 7.305 1 92.56 12 LYS B CA 1
ATOM 1036 C C . LYS B 1 12 ? -11.344 3.639 8.68 1 92.56 12 LYS B C 1
ATOM 1038 O O . LYS B 1 12 ? -11.641 4.305 9.672 1 92.56 12 LYS B O 1
ATOM 1043 N N . ASN B 1 13 ? -10.945 2.35 8.742 1 91.12 13 ASN B N 1
ATOM 1044 C CA . ASN B 1 13 ? -11.047 1.605 10 1 91.12 13 ASN B CA 1
ATOM 1045 C C . ASN B 1 13 ? -9.719 1.601 10.758 1 91.12 13 ASN B C 1
ATOM 1047 O O . ASN B 1 13 ? -9.477 0.718 11.578 1 91.12 13 ASN B O 1
ATOM 1051 N N . ASP B 1 14 ? -8.852 2.471 10.391 1 92.38 14 ASP B N 1
ATOM 1052 C CA . ASP B 1 14 ? -7.582 2.701 11.078 1 92.38 14 ASP B CA 1
ATOM 1053 C C . ASP B 1 14 ? -6.625 1.53 10.875 1 92.38 14 ASP B C 1
ATOM 1055 O O . ASP B 1 14 ? -5.863 1.18 11.781 1 92.38 14 ASP B O 1
ATOM 1059 N N . ILE B 1 15 ? -6.711 0.926 9.742 1 91.62 15 ILE B N 1
ATOM 1060 C CA . ILE B 1 15 ? -5.805 -0.152 9.359 1 91.62 15 ILE B CA 1
ATOM 1061 C C . ILE B 1 15 ? -4.805 0.358 8.328 1 91.62 15 ILE B C 1
ATOM 1063 O O . ILE B 1 15 ? -5.195 0.828 7.254 1 91.62 15 ILE B O 1
ATOM 1067 N N . PRO B 1 16 ? -3.6 0.292 8.664 1 93.88 16 PRO B N 1
ATOM 1068 C CA . PRO B 1 16 ? -2.619 0.647 7.633 1 93.88 16 PRO B CA 1
ATOM 1069 C C . PRO B 1 16 ? -2.666 -0.288 6.43 1 93.88 16 PRO B C 1
ATOM 1071 O O . PRO B 1 16 ? -2.607 -1.51 6.586 1 93.88 16 PRO B O 1
ATOM 1074 N N . ILE B 1 17 ? -2.701 0.333 5.246 1 94.19 17 ILE B N 1
ATOM 1075 C CA . ILE B 1 17 ? -2.84 -0.534 4.082 1 94.19 17 ILE B CA 1
ATOM 1076 C C . ILE B 1 17 ? -1.638 -0.354 3.158 1 94.19 17 ILE B C 1
ATOM 1078 O O . ILE B 1 17 ? -1.43 -1.148 2.236 1 94.19 17 ILE B O 1
ATOM 1082 N N . TYR B 1 18 ? -0.84 0.698 3.389 1 96.5 18 TYR B N 1
ATOM 1083 C CA . TYR B 1 18 ? 0.359 0.938 2.594 1 96.5 18 TYR B CA 1
ATOM 1084 C C . TYR B 1 18 ? 1.409 1.688 3.404 1 96.5 18 TYR B C 1
ATOM 1086 O O . TYR B 1 18 ? 1.082 2.613 4.152 1 96.5 18 TYR B O 1
ATOM 1094 N N . GLU B 1 19 ? 2.656 1.331 3.225 1 94.06 19 GLU B N 1
ATOM 1095 C CA . GLU B 1 19 ? 3.777 2.016 3.863 1 94.06 19 GLU B CA 1
ATOM 1096 C C . GLU B 1 19 ? 4.988 2.072 2.936 1 94.06 19 GLU B C 1
ATOM 1098 O O . GLU B 1 19 ? 5.312 1.086 2.271 1 94.06 19 GLU B O 1
ATOM 1103 N N . ALA B 1 20 ? 5.566 3.197 2.938 1 92.75 20 ALA B N 1
ATOM 1104 C CA . ALA B 1 20 ? 6.781 3.381 2.148 1 92.75 20 ALA B CA 1
ATOM 1105 C C . ALA B 1 20 ? 7.703 4.41 2.793 1 92.75 20 ALA B C 1
ATOM 1107 O O . ALA B 1 20 ? 7.234 5.359 3.426 1 92.75 20 ALA B O 1
ATOM 1108 N N . GLU B 1 21 ? 8.922 4.176 2.605 1 88.56 21 GLU B N 1
ATOM 1109 C CA . GLU B 1 21 ? 9.922 5.113 3.113 1 88.56 21 GLU B CA 1
ATOM 1110 C C . GLU B 1 21 ? 11.016 5.367 2.08 1 88.56 21 GLU B C 1
ATOM 1112 O O . GLU B 1 21 ? 11.43 4.449 1.373 1 88.56 21 GLU B O 1
ATOM 1117 N N . VAL B 1 22 ? 11.25 6.633 1.969 1 82.75 22 VAL B N 1
ATOM 1118 C CA . VAL B 1 22 ? 12.367 7.008 1.11 1 82.75 22 VAL B CA 1
ATOM 1119 C C . VAL B 1 22 ? 13.383 7.82 1.91 1 82.75 22 VAL B C 1
ATOM 1121 O O . VAL B 1 22 ? 13.016 8.547 2.836 1 82.75 22 VAL B O 1
ATOM 1124 N N . GLY B 1 23 ? 14.625 7.578 1.718 1 74.06 23 GLY B N 1
ATOM 1125 C CA . GLY B 1 23 ? 15.648 8.375 2.381 1 74.06 23 GLY B CA 1
ATOM 1126 C C . GLY B 1 23 ? 17.047 7.836 2.188 1 74.06 23 GLY B C 1
ATOM 1127 O O . GLY B 1 23 ? 17.219 6.68 1.794 1 74.06 23 GLY B O 1
ATOM 1128 N N . SER B 1 24 ? 17.922 8.852 1.939 1 60 24 SER B N 1
ATOM 1129 C CA . SER B 1 24 ? 19.344 8.664 1.613 1 60 24 SER B CA 1
ATOM 1130 C C . SER B 1 24 ? 20.062 7.879 2.707 1 60 24 SER B C 1
ATOM 1132 O O . SER B 1 24 ? 21.188 7.434 2.516 1 60 24 SER B O 1
ATOM 1134 N N . ALA B 1 25 ? 19.719 8.281 3.959 1 54.69 25 ALA B N 1
ATOM 1135 C CA . ALA B 1 25 ? 20.734 7.777 4.883 1 54.69 25 ALA B CA 1
ATOM 1136 C C . ALA B 1 25 ? 20.641 6.262 5.027 1 54.69 25 ALA B C 1
ATOM 1138 O O . ALA B 1 25 ? 19.562 5.684 4.836 1 54.69 25 ALA B O 1
ATOM 1139 N N . PRO B 1 26 ? 21.703 5.617 5.078 1 54.22 26 PRO B N 1
ATOM 1140 C CA . PRO B 1 26 ? 21.766 4.191 5.402 1 54.22 26 PRO B CA 1
ATOM 1141 C C . PRO B 1 26 ? 20.625 3.734 6.309 1 54.22 26 PRO B C 1
ATOM 1143 O O . PRO B 1 26 ? 20.266 4.445 7.246 1 54.22 26 PRO B O 1
ATOM 1146 N N . LYS B 1 27 ? 19.875 2.811 5.77 1 54.81 27 LYS B N 1
ATOM 1147 C CA . LYS B 1 27 ? 18.719 2.094 6.297 1 54.81 27 LYS B CA 1
ATOM 1148 C C . LYS B 1 27 ? 18.844 1.873 7.801 1 54.81 27 LYS B C 1
ATOM 1150 O O . LYS B 1 27 ? 19.391 0.861 8.242 1 54.81 27 LYS B O 1
ATOM 1155 N N . LYS B 1 28 ? 19.219 2.801 8.617 1 57.75 28 LYS B N 1
ATOM 1156 C CA . LYS B 1 28 ? 19.125 2.33 10 1 57.75 28 LYS B CA 1
ATOM 1157 C C . LYS B 1 28 ? 17.688 1.982 10.359 1 57.75 28 LYS B C 1
ATOM 1159 O O . LYS B 1 28 ? 16.812 2.861 10.414 1 57.75 28 LYS B O 1
ATOM 1164 N N . GLU B 1 29 ? 17.219 0.818 10.195 1 65.25 29 GLU B N 1
ATOM 1165 C CA . GLU B 1 29 ? 15.945 0.221 10.617 1 65.25 29 GLU B CA 1
ATOM 1166 C C . GLU B 1 29 ? 15.359 0.966 11.812 1 65.25 29 GLU B C 1
ATOM 1168 O O . GLU B 1 29 ? 14.148 1.18 11.883 1 65.25 29 GLU B O 1
ATOM 1173 N N . ASP B 1 30 ? 16.188 1.553 12.594 1 76.81 30 ASP B N 1
ATOM 1174 C CA . ASP B 1 30 ? 15.742 2.246 13.797 1 76.81 30 ASP B CA 1
ATOM 1175 C C . ASP B 1 30 ? 15.016 3.545 13.445 1 76.81 30 ASP B C 1
ATOM 1177 O O . ASP B 1 30 ? 13.992 3.873 14.047 1 76.81 30 ASP B O 1
ATOM 1181 N N . LEU B 1 31 ? 15.43 4.203 12.352 1 80.94 31 LEU B N 1
ATOM 1182 C CA . LEU B 1 31 ? 14.82 5.473 11.969 1 80.94 31 LEU B CA 1
ATOM 1183 C C . LEU B 1 31 ? 13.453 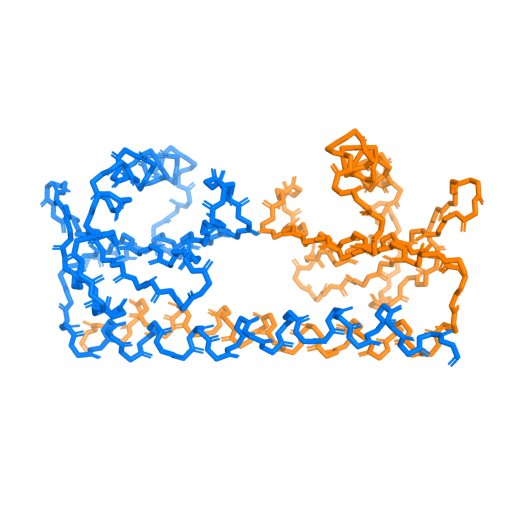5.254 11.328 1 80.94 31 LEU B C 1
ATOM 1185 O O . LEU B 1 31 ? 12.523 6.016 11.578 1 80.94 31 LEU B O 1
ATOM 1189 N N . SER B 1 32 ? 13.359 4.211 10.555 1 83 32 SER B N 1
ATOM 1190 C CA . SER B 1 32 ? 12.078 3.891 9.93 1 83 32 SER B CA 1
ATOM 1191 C C . SER B 1 32 ? 11.008 3.58 10.969 1 83 32 SER B C 1
ATOM 1193 O O . SER B 1 32 ? 9.875 4.039 10.859 1 83 32 SER B O 1
ATOM 1195 N N . TYR B 1 33 ? 11.398 2.863 11.891 1 87.69 33 TYR B N 1
ATOM 1196 C CA . TYR B 1 33 ? 10.477 2.539 12.977 1 87.69 33 TYR B CA 1
ATOM 1197 C C . TYR B 1 33 ? 10.039 3.799 13.719 1 87.69 33 TYR B C 1
ATOM 1199 O O . TYR B 1 33 ? 8.859 3.967 14.031 1 87.69 33 TYR B O 1
ATOM 1207 N N . HIS B 1 34 ? 11.023 4.645 13.945 1 91.5 34 HIS B N 1
ATOM 1208 C CA . HIS B 1 34 ? 10.734 5.91 14.609 1 91.5 34 HIS B CA 1
ATOM 1209 C C . HIS B 1 34 ? 9.742 6.742 13.805 1 91.5 34 HIS B C 1
ATOM 1211 O O . HIS B 1 34 ? 8.773 7.27 14.367 1 91.5 34 HIS B O 1
ATOM 1217 N N . HIS B 1 35 ? 9.953 6.789 12.531 1 92.44 35 HIS B N 1
ATOM 1218 C CA . HIS B 1 35 ? 9.055 7.543 11.656 1 92.44 35 HIS B CA 1
ATOM 1219 C C . HIS B 1 35 ? 7.645 6.969 11.695 1 92.44 35 HIS B C 1
ATOM 1221 O O . HIS B 1 35 ? 6.668 7.715 11.789 1 92.44 35 HIS B O 1
ATOM 1227 N N . GLN B 1 36 ? 7.547 5.707 11.688 1 90.88 36 GLN B N 1
ATOM 1228 C CA . GLN B 1 36 ? 6.254 5.031 11.766 1 90.88 36 GLN B CA 1
ATOM 1229 C C . GLN B 1 36 ? 5.543 5.348 13.078 1 90.88 36 GLN B C 1
ATOM 1231 O O . GLN B 1 36 ? 4.336 5.602 13.086 1 90.88 36 GLN B O 1
ATOM 1236 N N . PHE B 1 37 ? 6.363 5.363 14.086 1 93.88 37 PHE B N 1
ATOM 1237 C CA . PHE B 1 37 ? 5.816 5.68 15.398 1 93.88 37 PHE B CA 1
ATOM 1238 C C . PHE B 1 37 ? 5.191 7.066 15.406 1 93.88 37 PHE B C 1
ATOM 1240 O O . PHE B 1 37 ? 4.078 7.25 15.898 1 93.88 37 PHE B O 1
ATOM 1247 N N . ILE B 1 38 ? 5.859 8.023 14.852 1 94.94 38 ILE B N 1
ATOM 1248 C CA . ILE B 1 38 ? 5.375 9.398 14.797 1 94.94 38 ILE B CA 1
ATOM 1249 C C . ILE B 1 38 ? 4.043 9.445 14.047 1 94.94 38 ILE B C 1
ATOM 1251 O O . ILE B 1 38 ? 3.08 10.047 14.523 1 94.94 38 ILE B O 1
ATOM 1255 N N . LEU B 1 39 ? 3.963 8.844 12.953 1 96.44 39 LEU B N 1
ATOM 1256 C CA . LEU B 1 39 ? 2.756 8.852 12.133 1 96.44 39 LEU B CA 1
ATOM 1257 C C . LEU B 1 39 ? 1.596 8.188 12.875 1 96.44 39 LEU B C 1
ATOM 1259 O O . LEU B 1 39 ? 0.475 8.703 12.859 1 96.44 39 LEU B O 1
ATOM 1263 N N . HIS B 1 40 ? 1.878 7.102 13.539 1 94.25 40 HIS B N 1
ATOM 1264 C CA . HIS B 1 40 ? 0.835 6.398 14.281 1 94.25 40 HIS B CA 1
ATOM 1265 C C . HIS B 1 40 ? 0.336 7.227 15.453 1 94.25 40 HIS B C 1
ATOM 1267 O O . HIS B 1 40 ? -0.855 7.211 15.773 1 94.25 40 HIS B O 1
ATOM 1273 N N . ALA B 1 41 ? 1.245 7.941 16.031 1 95.31 41 ALA B N 1
ATOM 1274 C CA . ALA B 1 41 ? 0.892 8.797 17.172 1 95.31 41 ALA B CA 1
ATOM 1275 C C . ALA B 1 41 ? -0.015 9.938 16.734 1 95.31 41 ALA B C 1
ATOM 1277 O O . ALA B 1 41 ? -0.824 10.438 17.516 1 95.31 41 ALA B O 1
ATOM 1278 N N . ALA B 1 42 ? 0.125 10.336 15.492 1 96.25 42 ALA B N 1
ATOM 1279 C CA . ALA B 1 42 ? -0.626 11.477 14.969 1 96.25 42 ALA B CA 1
ATOM 1280 C C . ALA B 1 42 ? -2.027 11.055 14.531 1 96.25 42 ALA B C 1
ATOM 1282 O O . ALA B 1 42 ? -2.883 11.906 14.266 1 96.25 42 ALA B O 1
ATOM 1283 N N . LEU B 1 43 ? -2.279 9.773 14.484 1 94.94 43 LEU B N 1
ATOM 1284 C CA . LEU B 1 43 ? -3.51 9.258 13.898 1 94.94 43 LEU B CA 1
ATOM 1285 C C . LEU B 1 43 ? -4.73 9.773 14.648 1 94.94 43 LEU B C 1
ATOM 1287 O O . LEU B 1 43 ? -5.758 10.078 14.039 1 94.94 43 LEU B O 1
ATOM 1291 N N . ASP B 1 44 ? -4.641 9.844 15.961 1 93.19 44 ASP B N 1
ATOM 1292 C CA . ASP B 1 44 ? -5.785 10.297 16.75 1 93.19 44 ASP B CA 1
ATOM 1293 C C . ASP B 1 44 ? -6.164 11.734 16.391 1 93.19 44 ASP B C 1
ATOM 1295 O O . ASP B 1 44 ? -7.344 12.055 16.25 1 93.19 44 ASP B O 1
ATOM 1299 N N . VAL B 1 45 ? -5.16 12.594 16.297 1 94.12 45 VAL B N 1
ATOM 1300 C CA . VAL B 1 45 ? -5.375 13.992 15.938 1 94.12 45 VAL B CA 1
ATOM 1301 C C . VAL B 1 45 ? -5.965 14.07 14.531 1 94.12 45 VAL B C 1
ATOM 1303 O O . VAL B 1 45 ? -6.902 14.836 14.289 1 94.12 45 VAL B O 1
ATOM 1306 N N . VAL B 1 46 ? -5.496 13.281 13.648 1 95.12 46 VAL B N 1
ATOM 1307 C CA . VAL B 1 46 ? -5.941 13.266 12.258 1 95.12 46 VAL B CA 1
ATOM 1308 C C . VAL B 1 46 ? -7.41 12.852 12.195 1 95.12 46 VAL B C 1
ATOM 1310 O O . VAL B 1 46 ? -8.203 13.453 11.469 1 95.12 46 VAL B O 1
ATOM 1313 N N . GLN B 1 47 ? -7.73 11.812 12.938 1 93.69 47 GLN B N 1
ATOM 1314 C CA . GLN B 1 47 ? -9.102 11.32 12.953 1 93.69 47 GLN B CA 1
ATOM 1315 C C . GLN B 1 47 ? -10.07 12.398 13.422 1 93.69 47 GLN B C 1
ATOM 1317 O O . GLN B 1 47 ? -11.117 12.609 12.812 1 93.69 47 GLN B O 1
ATOM 1322 N N . ASP B 1 48 ? -9.703 13.086 14.484 1 93.69 48 ASP B N 1
ATOM 1323 C CA . ASP B 1 48 ? -10.539 14.156 15.008 1 93.69 48 ASP B CA 1
ATOM 1324 C C . ASP B 1 48 ? -10.719 15.273 13.977 1 93.69 48 ASP B C 1
ATOM 1326 O O . ASP B 1 48 ? -11.828 15.75 13.75 1 93.69 48 ASP B O 1
ATOM 1330 N N . LEU B 1 49 ? -9.648 15.656 13.344 1 93.62 49 LEU B N 1
ATOM 1331 C CA . LEU B 1 49 ? -9.688 16.719 12.352 1 93.62 49 LEU B CA 1
ATOM 1332 C C . LEU B 1 49 ? -10.523 16.312 11.141 1 93.62 49 LEU B C 1
ATOM 1334 O O . LEU B 1 49 ? -11.289 17.125 10.609 1 93.62 49 LEU B O 1
ATOM 1338 N N . ALA B 1 50 ? -10.359 15.078 10.727 1 91.56 50 ALA B N 1
ATOM 1339 C CA . ALA B 1 50 ? -11.047 14.57 9.539 1 91.56 50 ALA B CA 1
ATOM 1340 C C . ALA B 1 50 ? -12.562 14.656 9.703 1 91.56 50 ALA B C 1
ATOM 1342 O O . ALA B 1 50 ? -13.289 14.805 8.719 1 91.56 50 ALA B O 1
ATOM 1343 N N . TRP B 1 51 ? -12.984 14.594 10.93 1 90.19 51 TRP B N 1
ATOM 1344 C CA . TRP B 1 51 ? -14.43 14.594 11.164 1 90.19 51 TRP B CA 1
ATOM 1345 C C . TRP B 1 51 ? -14.945 16 11.391 1 90.19 51 TRP B C 1
ATOM 1347 O O . TRP B 1 51 ? -16.156 16.234 11.406 1 90.19 51 TRP B O 1
ATOM 1357 N N . THR B 1 52 ? -14.062 16.938 11.617 1 91.38 52 THR B N 1
ATOM 1358 C CA . THR B 1 52 ? -14.484 18.297 11.961 1 91.38 52 THR B CA 1
ATOM 1359 C C . THR B 1 52 ? -14.438 19.203 10.742 1 91.38 52 THR B C 1
ATOM 1361 O O . THR B 1 52 ? -14.938 20.328 10.781 1 91.38 52 THR B O 1
ATOM 1364 N N . THR B 1 53 ? -13.75 18.75 9.656 1 91.12 53 THR B N 1
ATOM 1365 C CA . THR B 1 53 ? -13.664 19.562 8.445 1 91.12 53 THR B CA 1
ATOM 1366 C C . THR B 1 53 ? -13.922 18.703 7.203 1 91.12 53 THR B C 1
ATOM 1368 O O . THR B 1 53 ? -13.688 17.5 7.215 1 91.12 53 THR B O 1
ATOM 1371 N N . ASN B 1 54 ? -14.297 19.391 6.145 1 92.19 54 ASN B N 1
ATOM 1372 C CA . ASN B 1 54 ? -14.5 18.703 4.871 1 92.19 54 ASN B CA 1
ATOM 1373 C C . ASN B 1 54 ? -13.297 18.859 3.949 1 92.19 54 ASN B C 1
ATOM 1375 O O . ASN B 1 54 ? -13.273 18.312 2.85 1 92.19 54 ASN B O 1
ATOM 1379 N N . ALA B 1 55 ? -12.336 19.609 4.379 1 94.94 55 ALA B N 1
ATOM 1380 C CA . ALA B 1 55 ? -11.133 19.766 3.568 1 94.94 55 ALA B CA 1
ATOM 1381 C C . ALA B 1 55 ? -10.414 18.422 3.383 1 94.94 55 ALA B C 1
ATOM 1383 O O . ALA B 1 55 ? -10.258 17.656 4.336 1 94.94 55 ALA B O 1
ATOM 1384 N N . MET B 1 56 ? -10.008 18.172 2.188 1 96.12 56 MET B N 1
ATOM 1385 C CA . MET B 1 56 ? -9.297 16.922 1.922 1 96.12 56 MET B CA 1
ATOM 1386 C C . MET B 1 56 ? -7.832 17.031 2.342 1 96.12 56 MET B C 1
ATOM 1388 O O . MET B 1 56 ? -7.246 16.062 2.826 1 96.12 56 MET B O 1
ATOM 1392 N N . PHE B 1 57 ? -7.281 18.172 2.018 1 97.88 57 PHE B N 1
ATOM 1393 C CA . PHE B 1 57 ? -5.898 18.422 2.42 1 97.88 57 PHE B CA 1
ATOM 1394 C C . PHE B 1 57 ? -5.844 19.141 3.762 1 97.88 57 PHE B C 1
ATOM 1396 O O . PHE B 1 57 ? -6.27 20.297 3.873 1 97.88 57 PHE B O 1
ATOM 1403 N N . LEU B 1 58 ? -5.305 18.547 4.852 1 96.5 58 LEU B N 1
ATOM 1404 C CA . LEU B 1 58 ? -5.32 19.078 6.211 1 96.5 58 LEU B CA 1
ATOM 1405 C C . LEU B 1 58 ? -4.012 19.797 6.531 1 96.5 58 LEU B C 1
ATOM 1407 O O . LEU B 1 58 ? -3.809 20.25 7.656 1 96.5 58 LEU B O 1
ATOM 1411 N N . LYS B 1 59 ? -3.119 19.875 5.469 1 94.56 59 LYS B N 1
ATOM 1412 C CA . LYS B 1 59 ? -1.819 20.516 5.668 1 94.56 59 LYS B CA 1
ATOM 1413 C C . LYS B 1 59 ? -1.041 19.828 6.793 1 94.56 59 LYS B C 1
ATOM 1415 O O . LYS B 1 59 ? -0.96 18.609 6.844 1 94.56 59 LYS B O 1
ATOM 1420 N N . SER B 1 60 ? -0.349 20.562 7.691 1 94.81 60 SER B N 1
ATOM 1421 C CA . SER B 1 60 ? 0.426 20.047 8.82 1 94.81 60 SER B CA 1
ATOM 1422 C C . SER B 1 60 ? -0.459 19.828 10.039 1 94.81 60 SER B C 1
ATOM 1424 O O . SER B 1 60 ? -1.079 20.766 10.547 1 94.81 60 SER B O 1
ATOM 1426 N N . VAL B 1 61 ? -0.526 18.609 10.531 1 95 61 VAL B N 1
ATOM 1427 C CA . VAL B 1 61 ? -1.438 18.297 11.625 1 95 61 VAL B CA 1
ATOM 1428 C C . VAL B 1 61 ? -0.648 18.094 12.914 1 95 61 VAL B C 1
ATOM 1430 O O . VAL B 1 61 ? -1.223 18.078 14.008 1 95 61 VAL B O 1
ATOM 1433 N N . ASP B 1 62 ? 0.604 17.766 12.75 1 93.75 62 ASP B N 1
ATOM 1434 C CA . ASP B 1 62 ? 1.498 17.547 13.883 1 93.75 62 ASP B CA 1
ATOM 1435 C C . ASP B 1 62 ? 2.949 17.828 13.5 1 93.75 62 ASP B C 1
ATOM 1437 O O . ASP B 1 62 ? 3.285 17.875 12.312 1 93.75 62 ASP B O 1
ATOM 1441 N N . ARG B 1 63 ? 3.713 18.094 14.539 1 93.5 63 ARG B N 1
ATOM 1442 C CA . ARG B 1 63 ? 5.137 18.359 14.344 1 93.5 63 ARG B CA 1
ATOM 1443 C C . ARG B 1 63 ? 5.973 17.641 15.398 1 93.5 63 ARG B C 1
ATOM 1445 O O . ARG B 1 63 ? 5.613 17.625 16.578 1 93.5 63 ARG B O 1
ATOM 1452 N N . PHE B 1 64 ? 7.082 17 14.914 1 91.81 64 PHE B N 1
ATOM 1453 C CA . PHE B 1 64 ? 8.055 16.328 15.773 1 91.81 64 PHE B CA 1
ATOM 1454 C C . PHE B 1 64 ? 9.469 16.781 15.438 1 91.81 64 PHE B C 1
ATOM 1456 O O . PHE B 1 64 ? 10.086 16.266 14.5 1 91.81 64 PHE B O 1
ATOM 1463 N N . ASN B 1 65 ? 9.938 17.734 16.266 1 91.19 65 ASN B N 1
ATOM 1464 C CA . ASN B 1 65 ? 11.227 18.344 15.961 1 91.19 65 ASN B CA 1
ATOM 1465 C C . ASN B 1 65 ? 11.227 19.016 14.586 1 91.19 65 ASN B C 1
ATOM 1467 O O . ASN B 1 65 ? 10.422 19.906 14.336 1 91.19 65 ASN B O 1
ATOM 1471 N N . ASP B 1 66 ? 12.078 18.516 13.633 1 91.06 66 ASP B N 1
ATOM 1472 C CA . ASP B 1 66 ? 12.172 19.141 12.32 1 91.06 66 ASP B CA 1
ATOM 1473 C C . ASP B 1 66 ? 11.281 18.438 11.305 1 91.06 66 ASP B C 1
ATOM 1475 O O . ASP B 1 66 ? 11.273 18.797 10.125 1 91.06 66 ASP B O 1
ATOM 1479 N N . LEU B 1 67 ? 10.484 17.531 11.867 1 92.38 67 LEU B N 1
ATOM 1480 C CA . LEU B 1 67 ? 9.633 16.766 10.953 1 92.38 67 LEU B CA 1
ATOM 1481 C C . LEU B 1 67 ? 8.172 17.188 11.094 1 92.38 67 LEU B C 1
ATOM 1483 O O . LEU B 1 67 ? 7.727 17.531 12.195 1 92.38 67 LEU B O 1
ATOM 1487 N N . VAL B 1 68 ? 7.496 17.156 9.969 1 94.81 68 VAL B N 1
ATOM 1488 C CA . VAL B 1 68 ? 6.102 17.578 9.898 1 94.81 68 VAL B CA 1
ATOM 1489 C C . VAL B 1 68 ? 5.242 16.422 9.398 1 94.81 68 VAL B C 1
ATOM 1491 O O . VAL B 1 68 ? 5.637 15.695 8.477 1 94.81 68 VAL B O 1
ATOM 1494 N N . VAL B 1 69 ? 4.086 16.281 10.039 1 96.62 69 VAL B N 1
ATOM 1495 C CA . VAL B 1 69 ? 3.102 15.312 9.562 1 96.62 69 VAL B CA 1
ATOM 1496 C C . VAL B 1 69 ? 2.029 16.031 8.742 1 96.62 69 VAL B C 1
ATOM 1498 O O . VAL B 1 69 ? 1.261 16.828 9.281 1 96.62 69 VAL B O 1
ATOM 1501 N N . SER B 1 70 ? 1.987 15.758 7.461 1 96.88 70 SER B N 1
ATOM 1502 C CA . SER B 1 70 ? 0.932 16.266 6.59 1 96.88 70 SER B CA 1
ATOM 1503 C C . SER B 1 70 ? -0.064 15.164 6.23 1 96.88 70 SER B C 1
ATOM 1505 O O . SER B 1 70 ? 0.306 13.992 6.133 1 96.88 70 SER B O 1
ATOM 1507 N N . VAL B 1 71 ? -1.328 15.609 5.961 1 97.94 71 VAL B N 1
ATOM 1508 C CA . VAL B 1 71 ? -2.354 14.578 5.801 1 97.94 71 VAL B CA 1
ATOM 1509 C C . VAL B 1 71 ? -3.33 14.992 4.703 1 97.94 71 VAL B C 1
ATOM 1511 O O . VAL B 1 71 ? -3.691 16.172 4.59 1 97.94 71 VAL B O 1
ATOM 1514 N N . TYR B 1 72 ? -3.734 14.07 3.941 1 98.25 72 TYR B N 1
ATOM 1515 C CA . TYR B 1 72 ? -4.789 14.148 2.938 1 98.25 72 TYR B CA 1
ATOM 1516 C C . TYR B 1 72 ? -5.871 13.109 3.207 1 98.25 72 TYR B C 1
ATOM 1518 O O . TYR B 1 72 ? -5.574 11.922 3.373 1 98.25 72 TYR B O 1
ATOM 1526 N N . VAL B 1 73 ? -7.117 13.555 3.277 1 97.69 73 VAL B N 1
ATOM 1527 C CA . VAL B 1 73 ? -8.227 12.664 3.584 1 97.69 73 VAL B CA 1
ATOM 1528 C C . VAL B 1 73 ? -9.133 12.523 2.359 1 97.69 73 VAL B C 1
ATOM 1530 O O . VAL B 1 73 ? -9.555 13.516 1.774 1 97.69 73 VAL B O 1
ATOM 1533 N N . THR B 1 74 ? -9.406 11.328 2.023 1 97 74 THR B N 1
ATOM 1534 C CA . THR B 1 74 ? -10.266 11.094 0.87 1 97 74 THR B CA 1
ATOM 1535 C C . THR B 1 74 ? -11.734 11.164 1.271 1 97 74 THR B C 1
ATOM 1537 O O . THR B 1 74 ? -12.062 11.203 2.461 1 97 74 THR B O 1
ATOM 1540 N N . ALA B 1 75 ? -12.586 11.094 0.317 1 94 75 ALA B N 1
ATOM 1541 C CA . ALA B 1 75 ? -14.023 11.102 0.559 1 94 75 ALA B CA 1
ATOM 1542 C C . ALA B 1 75 ? -14.461 9.859 1.343 1 94 75 ALA B C 1
ATOM 1544 O O . ALA B 1 75 ? -15.414 9.914 2.117 1 94 75 ALA B O 1
ATOM 1545 N N . GLY B 1 76 ? -13.727 8.75 1.177 1 93.56 76 GLY B N 1
ATOM 1546 C CA . GLY B 1 76 ? -14.039 7.516 1.878 1 93.56 76 GLY B CA 1
ATOM 1547 C C . GLY B 1 76 ? -13.383 7.422 3.242 1 93.56 76 GLY B C 1
ATOM 1548 O O . GLY B 1 76 ? -13.375 6.359 3.865 1 93.56 76 GLY B O 1
ATOM 1549 N N . HIS B 1 77 ? -12.703 8.484 3.613 1 94.25 77 HIS B N 1
ATOM 1550 C CA . HIS B 1 77 ? -12.102 8.641 4.93 1 94.25 77 HIS B CA 1
ATOM 1551 C C . HIS B 1 77 ? -10.82 7.824 5.055 1 94.25 77 HIS B C 1
ATOM 1553 O O . HIS B 1 77 ? -10.414 7.461 6.16 1 94.25 77 HIS B O 1
ATOM 1559 N N . THR B 1 78 ? -10.328 7.492 3.934 1 96.88 78 THR B N 1
ATOM 1560 C CA . THR B 1 78 ? -8.953 7.004 3.922 1 96.88 78 THR B CA 1
ATOM 1561 C C . THR B 1 78 ? -7.973 8.156 4.133 1 96.88 78 THR B C 1
ATOM 1563 O O . THR B 1 78 ? -8.141 9.234 3.566 1 96.88 78 THR B O 1
ATOM 1566 N N . ARG B 1 79 ? -6.922 7.93 4.891 1 97.62 79 ARG B N 1
ATOM 1567 C CA . ARG B 1 79 ? -5.965 8.984 5.211 1 97.62 79 ARG B CA 1
ATOM 1568 C C . ARG B 1 79 ? -4.598 8.688 4.605 1 97.62 79 ARG B C 1
ATOM 1570 O O . ARG B 1 79 ? -4.039 7.609 4.816 1 97.62 79 ARG B O 1
ATOM 1577 N N . PHE B 1 80 ? -4.117 9.609 3.834 1 98.25 80 PHE B N 1
ATOM 1578 C CA . PHE B 1 80 ? -2.727 9.641 3.396 1 98.25 80 PHE B CA 1
ATOM 1579 C C . PHE B 1 80 ? -1.878 10.484 4.344 1 98.25 80 PHE B C 1
ATOM 1581 O O . PHE B 1 80 ? -2.146 11.672 4.535 1 98.25 80 PHE B O 1
ATOM 1588 N N . MET B 1 81 ? -0.859 9.875 4.965 1 97.69 81 MET B N 1
ATOM 1589 C CA . MET B 1 81 ? -0.028 10.586 5.938 1 97.69 81 MET B CA 1
ATOM 1590 C C . MET B 1 81 ? 1.431 10.602 5.492 1 97.69 81 MET B C 1
ATOM 1592 O O . MET B 1 81 ? 1.999 9.555 5.168 1 97.69 81 MET B O 1
ATOM 1596 N N . LEU B 1 82 ? 2.008 11.781 5.535 1 96.38 82 LEU B N 1
ATOM 1597 C CA . LEU B 1 82 ? 3.389 11.961 5.094 1 96.38 82 LEU B CA 1
ATOM 1598 C C . LEU B 1 82 ? 4.215 12.656 6.172 1 96.38 82 LEU B C 1
ATOM 1600 O O . LEU B 1 82 ? 3.869 13.75 6.613 1 96.38 82 LEU B O 1
ATOM 1604 N N . LEU B 1 83 ? 5.219 11.969 6.648 1 95.31 83 LEU B N 1
ATOM 1605 C CA . LEU B 1 83 ? 6.234 12.578 7.5 1 95.31 83 LEU B CA 1
ATOM 1606 C C . LEU B 1 83 ? 7.395 13.109 6.668 1 95.31 83 LEU B C 1
ATOM 1608 O O . LEU B 1 83 ? 8.008 12.359 5.902 1 95.31 83 LEU B O 1
ATOM 1612 N N . HIS B 1 84 ? 7.648 14.305 6.809 1 92.62 84 HIS B N 1
ATOM 1613 C CA . HIS B 1 84 ? 8.648 14.922 5.953 1 92.62 84 HIS B CA 1
ATOM 1614 C C . HIS B 1 84 ? 9.305 16.125 6.645 1 92.62 84 HIS B C 1
ATOM 1616 O O . HIS B 1 84 ? 8.82 16.578 7.676 1 92.62 84 HIS B O 1
ATOM 1622 N N . ASP B 1 85 ? 10.367 16.516 6.082 1 90.38 85 ASP B N 1
ATOM 1623 C CA . ASP B 1 85 ? 10.992 17.75 6.52 1 90.38 85 ASP B CA 1
ATOM 1624 C C . ASP B 1 85 ? 10.289 18.969 5.906 1 90.38 85 ASP B C 1
ATOM 1626 O O . ASP B 1 85 ? 9.242 18.828 5.27 1 90.38 85 ASP B O 1
ATOM 1630 N N . SER B 1 86 ? 10.773 20.141 6.176 1 81.69 86 SER B N 1
ATOM 1631 C CA . SER B 1 86 ? 10.133 21.359 5.711 1 81.69 86 SER B CA 1
ATOM 1632 C C . SER B 1 86 ? 10.055 21.406 4.188 1 81.69 86 SER B C 1
ATOM 1634 O O . SER B 1 86 ? 11.062 21.203 3.504 1 81.69 86 SER B O 1
ATOM 1636 N N . ARG B 1 87 ? 8.789 21.516 3.76 1 83.94 87 ARG B N 1
ATOM 1637 C CA . ARG B 1 87 ? 8.5 21.578 2.33 1 83.94 87 ARG B CA 1
ATOM 1638 C C . ARG B 1 87 ? 7.352 22.531 2.043 1 83.94 87 ARG B C 1
ATOM 1640 O O . ARG B 1 87 ? 6.617 22.922 2.955 1 83.94 87 ARG B O 1
ATOM 1647 N N . SER B 1 88 ? 7.418 22.891 0.743 1 89 88 SER B N 1
ATOM 1648 C CA . SER B 1 88 ? 6.316 23.766 0.327 1 89 88 SER B CA 1
ATOM 1649 C C . SER B 1 88 ? 4.973 23.047 0.467 1 89 88 SER B C 1
ATOM 1651 O O . SER B 1 88 ? 4.836 21.891 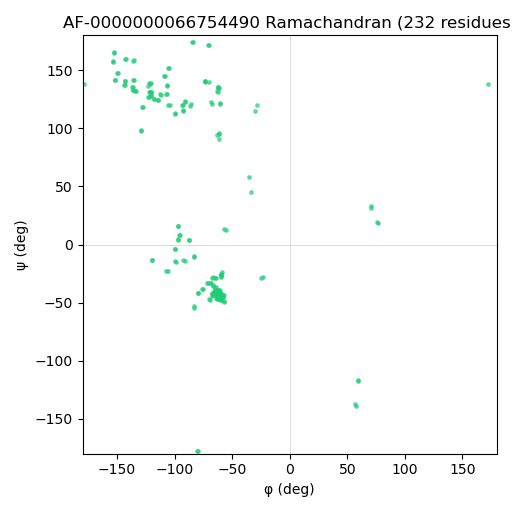0.08 1 89 88 SER B O 1
ATOM 1653 N N . GLU B 1 89 ? 4.062 23.75 0.989 1 92.5 89 GLU B N 1
ATOM 1654 C CA . GLU B 1 89 ? 2.717 23.219 1.174 1 92.5 89 GLU B CA 1
ATOM 1655 C C . GLU B 1 89 ? 2.088 22.828 -0.162 1 92.5 89 GLU B C 1
ATOM 1657 O O . GLU B 1 89 ? 1.419 21.797 -0.266 1 92.5 89 GLU B O 1
ATOM 1662 N N . ASP B 1 90 ? 2.332 23.656 -1.168 1 94 90 ASP B N 1
ATOM 1663 C CA . ASP B 1 90 ? 1.771 23.391 -2.488 1 94 90 ASP B CA 1
ATOM 1664 C C . ASP B 1 90 ? 2.33 22.094 -3.072 1 94 90 ASP B C 1
ATOM 1666 O O . ASP B 1 90 ? 1.604 21.328 -3.715 1 94 90 ASP B O 1
ATOM 1670 N N . GLY B 1 91 ? 3.572 21.891 -2.846 1 92.25 91 GLY B N 1
ATOM 1671 C CA . GLY B 1 91 ? 4.195 20.656 -3.307 1 92.25 91 GLY B CA 1
ATOM 1672 C C . GLY B 1 91 ? 3.633 19.422 -2.637 1 92.25 91 GLY B C 1
ATOM 1673 O O . GLY B 1 91 ? 3.361 18.422 -3.301 1 92.25 91 GLY B O 1
ATOM 1674 N N . ILE B 1 92 ? 3.4 19.531 -1.379 1 93.75 92 ILE B N 1
ATOM 1675 C CA . ILE B 1 92 ? 2.871 18.406 -0.607 1 93.75 92 ILE B CA 1
ATOM 1676 C C . ILE B 1 92 ? 1.439 18.109 -1.046 1 93.75 92 ILE B C 1
ATOM 1678 O O . ILE B 1 92 ? 1.063 16.938 -1.214 1 93.75 92 ILE B O 1
ATOM 1682 N N . LYS B 1 93 ? 0.763 19.203 -1.219 1 95.31 93 LYS B N 1
ATOM 1683 C CA . LYS B 1 93 ? -0.615 19.031 -1.676 1 95.31 93 LYS B CA 1
ATOM 1684 C C . LYS B 1 93 ? -0.668 18.328 -3.023 1 95.31 93 LYS B C 1
ATOM 1686 O O . LYS B 1 93 ? -1.454 17.391 -3.209 1 95.31 93 LYS B O 1
ATOM 1691 N N . SER B 1 94 ? 0.161 18.75 -3.924 1 95.25 94 SER B N 1
ATOM 1692 C CA . SER B 1 94 ? 0.215 18.141 -5.246 1 95.25 94 SER B CA 1
ATOM 1693 C C . SER B 1 94 ? 0.606 16.672 -5.148 1 95.25 94 SER B C 1
ATOM 1695 O O . SER B 1 94 ? 0.038 15.82 -5.844 1 95.25 94 SER B O 1
ATOM 1697 N N . PHE B 1 95 ? 1.516 16.422 -4.309 1 94.94 95 PHE B N 1
ATOM 1698 C CA . PHE B 1 95 ? 1.936 15.055 -4.066 1 94.94 95 PHE B CA 1
ATOM 1699 C C . PHE B 1 95 ? 0.752 14.195 -3.641 1 94.94 95 PHE B C 1
ATOM 1701 O O . PHE B 1 95 ? 0.507 13.133 -4.223 1 94.94 95 PHE B O 1
ATOM 1708 N N . PHE B 1 96 ? 0.024 14.648 -2.729 1 97.31 96 PHE B N 1
ATOM 1709 C CA . PHE B 1 96 ? -1.113 13.898 -2.211 1 97.31 96 PHE B CA 1
ATOM 1710 C C . PHE B 1 96 ? -2.16 13.68 -3.297 1 97.31 96 PHE B C 1
ATOM 1712 O O . PHE B 1 96 ? -2.756 12.602 -3.389 1 97.31 96 PHE B O 1
ATOM 1719 N N . GLN B 1 97 ? -2.373 14.68 -4.035 1 97.62 97 GLN B N 1
ATOM 1720 C CA . GLN B 1 97 ? -3.381 14.578 -5.086 1 97.62 97 GLN B CA 1
ATOM 1721 C C . GLN B 1 97 ? -2.988 13.539 -6.125 1 97.62 97 GLN B C 1
ATOM 1723 O O . GLN B 1 97 ? -3.826 12.75 -6.57 1 97.62 97 GLN B O 1
ATOM 1728 N N . GLU B 1 98 ? -1.757 13.539 -6.449 1 97 98 GLU B N 1
ATOM 1729 C CA . GLU B 1 98 ? -1.272 12.555 -7.41 1 97 98 GLU B CA 1
ATOM 1730 C C . GLU B 1 98 ? -1.337 11.141 -6.836 1 97 98 GLU B C 1
ATOM 1732 O O . GLU B 1 98 ? -1.776 10.211 -7.512 1 97 98 GLU B O 1
ATOM 1737 N N . VAL B 1 99 ? -0.929 10.977 -5.613 1 96.75 99 VAL B N 1
ATOM 1738 C CA . VAL B 1 99 ? -0.989 9.68 -4.949 1 96.75 99 VAL B CA 1
ATOM 1739 C C . VAL B 1 99 ? -2.439 9.203 -4.863 1 96.75 99 VAL B C 1
ATOM 1741 O O . VAL B 1 99 ? -2.729 8.023 -5.066 1 96.75 99 VAL B O 1
ATOM 1744 N N . HIS B 1 100 ? -3.291 10.148 -4.559 1 97.75 100 HIS B N 1
ATOM 1745 C CA . HIS B 1 100 ? -4.715 9.836 -4.469 1 97.75 100 HIS B CA 1
ATOM 1746 C C . HIS B 1 100 ? -5.242 9.281 -5.789 1 97.75 100 HIS B C 1
ATOM 1748 O O . HIS B 1 100 ? -5.977 8.297 -5.801 1 97.75 100 HIS B O 1
ATOM 1754 N N . GLU B 1 101 ? -4.844 9.859 -6.84 1 97.69 101 GLU B N 1
ATOM 1755 C CA . GLU B 1 101 ? -5.262 9.383 -8.156 1 97.69 101 GLU B CA 1
ATOM 1756 C C . GLU B 1 101 ? -4.785 7.953 -8.398 1 97.69 101 GLU B C 1
ATOM 1758 O O . GLU B 1 101 ? -5.551 7.105 -8.859 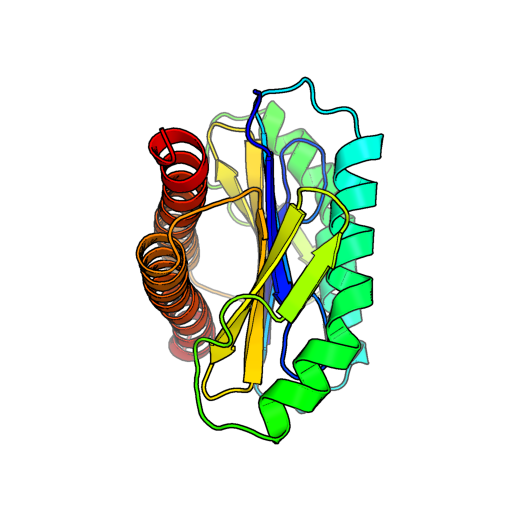1 97.69 101 GLU B O 1
ATOM 1763 N N . LEU B 1 102 ? -3.578 7.688 -8.117 1 96.62 102 LEU B N 1
ATOM 1764 C CA . LEU B 1 102 ? -3.01 6.355 -8.32 1 96.62 102 LEU B CA 1
ATOM 1765 C C . LEU B 1 102 ? -3.676 5.34 -7.395 1 96.62 102 LEU B C 1
ATOM 1767 O O . LEU B 1 102 ? -3.934 4.203 -7.801 1 96.62 102 LEU B O 1
ATOM 1771 N N . TYR B 1 103 ? -3.914 5.762 -6.215 1 95.62 103 TYR B N 1
ATOM 1772 C CA . TYR B 1 103 ? -4.586 4.914 -5.238 1 95.62 103 TYR B CA 1
ATOM 1773 C C . TYR B 1 103 ? -5.957 4.48 -5.746 1 95.62 103 TYR B C 1
ATOM 1775 O O . TYR B 1 103 ? -6.309 3.301 -5.656 1 95.62 103 TYR B O 1
ATOM 1783 N N . ILE B 1 104 ? -6.711 5.375 -6.266 1 96 104 ILE B N 1
ATOM 1784 C CA . ILE B 1 104 ? -8.039 5.086 -6.809 1 96 104 ILE B CA 1
ATOM 1785 C C . ILE B 1 104 ? -7.918 4.09 -7.961 1 96 104 ILE B C 1
ATOM 1787 O O . ILE B 1 104 ? -8.719 3.164 -8.07 1 96 104 ILE B O 1
ATOM 1791 N N . LYS B 1 105 ? -6.957 4.297 -8.719 1 95.5 105 LYS B N 1
ATOM 1792 C CA . LYS B 1 105 ? -6.773 3.422 -9.867 1 95.5 105 LYS B CA 1
ATOM 1793 C C . LYS B 1 105 ? -6.477 1.991 -9.43 1 95.5 105 LYS B C 1
ATOM 1795 O O . LYS B 1 105 ? -7 1.037 -10.008 1 95.5 105 LYS B O 1
ATOM 1800 N N . VAL B 1 106 ? -5.645 1.854 -8.469 1 93.25 106 VAL B N 1
ATOM 1801 C CA . VAL B 1 106 ? -5.324 0.525 -7.965 1 93.25 106 VAL B CA 1
ATOM 1802 C C . VAL B 1 106 ? -6.59 -0.142 -7.43 1 93.25 106 VAL B C 1
ATOM 1804 O O . VAL B 1 106 ? -6.867 -1.304 -7.738 1 93.25 106 VAL B O 1
ATOM 1807 N N . ARG B 1 107 ? -7.324 0.569 -6.668 1 91.81 107 ARG B N 1
ATOM 1808 C CA . ARG B 1 107 ? -8.555 0.035 -6.086 1 91.81 107 ARG B CA 1
ATOM 1809 C C . ARG B 1 107 ? -9.547 -0.355 -7.176 1 91.81 107 ARG B C 1
ATOM 1811 O O . ARG B 1 107 ? -10.195 -1.4 -7.082 1 91.81 107 ARG B O 1
ATOM 1818 N N . GLN B 1 108 ? -9.641 0.476 -8.133 1 91.88 108 GLN B N 1
ATOM 1819 C CA . GLN B 1 108 ? -10.531 0.192 -9.25 1 91.88 108 GLN B CA 1
ATOM 1820 C C . GLN B 1 108 ? -10.102 -1.074 -9.984 1 91.88 108 GLN B C 1
ATOM 1822 O O . GLN B 1 108 ? -10.945 -1.892 -10.367 1 91.88 108 GLN B O 1
ATOM 1827 N N . LEU B 1 109 ? -8.828 -1.175 -10.211 1 91.56 109 LEU B N 1
ATOM 1828 C CA . LEU B 1 109 ? -8.297 -2.357 -10.875 1 91.56 109 LEU B CA 1
ATOM 1829 C C . LEU B 1 109 ? -8.641 -3.623 -10.102 1 91.56 109 LEU B C 1
ATOM 1831 O O . LEU B 1 109 ? -9.109 -4.605 -10.688 1 91.56 109 LEU B O 1
ATOM 1835 N N . LEU B 1 110 ? -8.484 -3.594 -8.852 1 88.88 110 LEU B N 1
ATOM 1836 C CA . LEU B 1 110 ? -8.773 -4.75 -8.016 1 88.88 110 LEU B CA 1
ATOM 1837 C C . LEU B 1 110 ? -10.258 -5.094 -8.055 1 88.88 110 LEU B C 1
ATOM 1839 O O . LEU B 1 110 ? -10.625 -6.27 -8.133 1 88.88 110 LEU B O 1
ATOM 1843 N N . LEU B 1 111 ? -11.047 -4.07 -8.102 1 87.56 111 LEU B N 1
ATOM 1844 C CA . LEU B 1 111 ? -12.492 -4.254 -8.133 1 87.56 111 LEU B CA 1
ATOM 1845 C C . LEU B 1 111 ? -12.93 -4.859 -9.461 1 87.56 111 LEU B C 1
ATOM 1847 O O . LEU B 1 111 ? -13.75 -5.777 -9.492 1 87.56 111 LEU B O 1
ATOM 1851 N N . ILE B 1 112 ? -12.461 -4.34 -10.508 1 85.31 112 ILE B N 1
ATOM 1852 C CA . ILE B 1 112 ? -12.812 -4.793 -11.852 1 85.31 112 ILE B CA 1
ATOM 1853 C C . ILE B 1 112 ? -12.391 -6.25 -12.031 1 85.31 112 ILE B C 1
ATOM 1855 O O . ILE B 1 112 ? -13.164 -7.074 -12.523 1 85.31 112 ILE B O 1
ATOM 1859 N N . TYR B 1 113 ? -11.266 -6.469 -11.586 1 82.88 113 TYR B N 1
ATOM 1860 C CA . TYR B 1 113 ? -10.758 -7.828 -11.734 1 82.88 113 TYR B CA 1
ATOM 1861 C C . TYR B 1 113 ? -11.594 -8.812 -10.922 1 82.88 113 TYR B C 1
ATOM 1863 O O . TYR B 1 113 ? -11.812 -9.945 -11.352 1 82.88 113 TYR B O 1
ATOM 1871 N N . ASN B 1 114 ? -11.961 -8.352 -9.781 1 80.5 114 ASN B N 1
ATOM 1872 C CA . ASN B 1 114 ? -12.773 -9.234 -8.945 1 80.5 114 ASN B CA 1
ATOM 1873 C C . ASN B 1 114 ? -14.164 -9.438 -9.539 1 80.5 114 ASN B C 1
ATOM 1875 O O . ASN B 1 114 ? -14.773 -10.492 -9.344 1 80.5 114 ASN B O 1
ATOM 1879 N N . GLN B 1 115 ? -14.75 -8.469 -10.211 1 71.75 115 GLN B N 1
ATOM 1880 C CA . GLN B 1 115 ? -16.078 -8.547 -10.805 1 71.75 115 GLN B CA 1
ATOM 1881 C C . GLN B 1 115 ? -16.047 -9.219 -12.172 1 71.75 115 GLN B C 1
ATOM 1883 O O . GLN B 1 115 ? -17 -9.875 -12.578 1 71.75 115 GLN B O 1
ATOM 1888 N N . GLU B 1 116 ? -15.211 -8.734 -13.062 1 61.34 116 GLU B N 1
ATOM 1889 C CA . GLU B 1 116 ? -15.172 -9.219 -14.438 1 61.34 116 GLU B CA 1
ATOM 1890 C C . GLU B 1 116 ? -14.875 -10.719 -14.484 1 61.34 116 GLU B C 1
ATOM 1892 O O . GLU B 1 116 ? -14.953 -11.336 -15.547 1 61.34 116 GLU B O 1
ATOM 1897 N N . THR B 1 117 ? -14.297 -11.32 -13.57 1 47.81 117 THR B N 1
ATOM 1898 C CA . THR B 1 117 ? -14.18 -12.758 -13.797 1 47.81 117 THR B CA 1
ATOM 1899 C C . THR B 1 117 ? -15.555 -13.383 -14.008 1 47.81 117 THR B C 1
ATOM 1901 O O . THR B 1 117 ? -15.688 -14.609 -14.023 1 47.81 117 THR B O 1
ATOM 1904 N N . PHE B 1 118 ? -16.766 -12.773 -14.258 1 35.69 118 PHE B N 1
ATOM 1905 C CA . PHE B 1 118 ? -17.828 -13.547 -14.906 1 35.69 118 PHE B CA 1
ATOM 1906 C C . PHE B 1 118 ? -17.594 -13.617 -16.406 1 35.69 118 PHE B C 1
ATOM 1908 O O . PHE B 1 118 ? -17.109 -12.656 -17.016 1 35.69 118 PHE B O 1
#

Radius of gyration: 18.31 Å; Cα contacts (8 Å, |Δi|>4): 362; chains: 2; bounding box: 42×49×36 Å

InterPro domains:
  IPR006722 Trafficking protein particle complex subunit 2 [PF04628] (9-106)
  IPR006722 Trafficking protein particle complex subunit 2 [PTHR12403] (4-106)
  IPR011012 Longin-like domain superfamily [SSF64356] (1-106)

Solvent-accessible surface area (backbone atoms only — not comparable to full-atom values): 13054 Å² total; per-residue (Å²): 123,70,53,48,39,39,38,37,34,27,39,66,84,73,41,76,33,32,54,49,75,49,57,71,56,78,82,49,66,66,56,56,52,49,51,50,50,53,54,59,67,43,44,65,60,49,55,53,48,58,73,75,44,85,64,37,69,59,50,71,78,46,74,59,89,75,31,34,34,32,38,33,41,47,96,78,48,31,36,40,38,37,38,25,55,92,66,60,65,69,59,52,50,50,48,48,54,53,51,49,53,53,50,50,48,51,53,48,50,54,48,47,56,55,59,56,74,110,126,73,53,49,35,38,40,37,32,27,40,65,85,72,43,76,34,34,53,48,73,50,56,70,57,76,82,49,66,65,54,57,52,50,52,50,49,54,54,60,67,43,45,64,60,48,54,56,49,58,74,74,44,87,64,38,68,61,49,73,78,46,75,60,90,74,32,35,34,31,37,33,39,47,96,77,48,30,37,40,39,37,37,27,54,92,65,60,65,68,58,52,51,50,50,48,54,52,50,48,53,53,50,51,49,53,52,49,51,54,49,48,56,58,59,55,75,110

pLDDT: mean 88.79, std 12.53, range [35.69, 98.25]

Organism: Zea mays (NCBI:txid4577)

Nearest PDB structures (foldseek):
  2j3w-assembly1_C  TM=8.947E-01  e=3.884E-11  Mus musculus
  7b70-assembly1_E  TM=8.309E-01  e=5.212E-10  Drosophila melanogaster
  7u05-assembly1_k  TM=8.847E-01  e=6.987E-08  Saccharomyces cerevisiae
  3t1r-assembly2_C  TM=5.585E-01  e=2.545E-01  Thermus thermophilus HB8
  3t1q-assembly1_B  TM=5.078E-01  e=2.863E-01  Thermus thermophilus HB8

Foldseek 3Di:
DWKKKKKWKAAQVRHTDDIDIDTDDPPPVVVNVVQVVVQSVLVVQVLVVVVVDVAQWPQFRDDDVQWTWTWGADPNRMIMIMITGDDDSVVVVVVVVVVVVVVVVVVVVVVCVVPPVD/DWKKKKKWKAAQVRHTDDIDIDTDDPPPVVVNVVQVVVQSVLVVQVLVVVVVDVAQWPQFRDDDVQWTWTWGADPNRMIMIMITGDDDSVVVVVVVVVVVVVVVVVVVVVVCVVPPVD

Secondary structure (DSSP, 8-state):
---EEEEEEE-TTS-EEEEEEEESS---HHHHHHHHHHHHHHHHHHHHHHHH---SEEEEEEEETTEEEEEEE-TT--EEEEEESS--HHHHHHHHHHHHHHHHHHHHHHHHHHHHT-/---EEEEEEE-TTS-EEEEEEEESS---HHHHHHHHHHHHHHHHHHHHHHHH---SEEEEEEEETTEEEEEEE-TT--EEEEEESS--HHHHHHHHHHHHHHHHHHHHHHHHHHHHT-

Sequence (236 aa):
MASTACFVIVSKNDIPIYEAEVGSAPKKEDLSYHHQFILHAALDVVQDLAWTTNAMFLKSVDRFNDLVVSVYVTAGHTRFMLLHDSRSEDGIKSFFQEVHELYIKVRQLLLIYNQETFMASTACFVIVSKNDIPIYEAEVGSAPKKEDLSYHHQFILHAALDVVQDLAWTTNAMFLKSVDRFNDLVVSVYVTAGHTRFMLLHDSRSEDGIKSFFQEVHELYIKVRQLLLIYNQETF